Protein AF-A0A8J3SIG1-F1 (afdb_monomer)

pLDDT: mean 72.4, std 16.54, range [32.94, 90.88]

Mean predicted aligned error: 10.94 Å

Foldseek 3Di:
DVLLLCCQQVVDQPPDPPPPGDCCPVVVLVVLLVCLVVCVLVVLLLVLQLVLQVVQVHHSDALDKDKDKDFAAADPQADLVQWDADPVVRHIGHIDIDIFGLDDRPPPDPDDDPDRQPPDDDPVDPDDDDRPRPVRVVVLVQQSVSRVCSNYPHDNDPSSNVSSSSVSSSVVSVCSNVVHDSDDPPDD

Solvent-accessible surface area (backbone atoms only — not comparable to full-atom values): 11430 Å² total; per-residue (Å²): 109,69,72,58,56,45,38,39,43,65,57,47,88,76,82,55,74,88,89,74,48,78,65,58,60,54,51,46,58,52,51,36,38,50,36,40,72,72,37,48,50,60,51,50,46,50,51,50,50,25,52,46,26,48,76,68,75,41,66,58,71,77,80,44,66,46,76,52,74,49,76,34,42,51,41,93,78,34,49,72,91,67,42,47,75,41,79,91,77,72,39,60,18,38,77,46,77,48,82,34,68,62,75,64,80,72,70,94,60,92,86,82,88,83,72,77,60,69,90,64,82,59,89,87,60,82,77,90,76,82,64,88,69,60,62,47,50,60,49,52,54,54,54,46,51,64,26,44,39,66,56,37,42,70,50,57,45,69,55,46,46,50,37,51,52,43,53,53,51,43,54,54,48,50,28,62,67,71,69,46,81,75,86,51,99,80,61,132

Structure (mmCIF, N/CA/C/O backbone):
data_AF-A0A8J3SIG1-F1
#
_entry.id   AF-A0A8J3SIG1-F1
#
loop_
_atom_site.group_PDB
_atom_site.id
_atom_site.type_symbol
_atom_site.label_atom_id
_atom_site.label_alt_id
_atom_site.label_comp_id
_atom_site.label_asym_id
_atom_site.label_entity_id
_atom_site.label_seq_id
_atom_site.pdbx_PDB_ins_code
_atom_site.Cartn_x
_atom_site.Cartn_y
_atom_site.Cartn_z
_atom_site.occupancy
_atom_site.B_iso_or_equiv
_atom_site.auth_seq_id
_atom_site.auth_comp_id
_atom_site.auth_asym_id
_atom_site.auth_atom_id
_atom_site.pdbx_PDB_model_num
ATOM 1 N N . MET A 1 1 ? 13.858 12.927 2.444 1.00 48.38 1 MET A N 1
ATOM 2 C CA . MET A 1 1 ? 12.394 12.746 2.321 1.00 48.38 1 MET A CA 1
ATOM 3 C C . MET A 1 1 ? 11.798 13.559 1.165 1.00 48.38 1 MET A C 1
ATOM 5 O O . MET A 1 1 ? 11.252 12.962 0.248 1.00 48.38 1 MET A O 1
ATOM 9 N N . ASN A 1 2 ? 11.960 14.891 1.142 1.00 55.28 2 ASN A N 1
ATOM 10 C CA . ASN A 1 2 ? 11.227 15.778 0.216 1.00 55.28 2 ASN A CA 1
ATOM 11 C C . ASN A 1 2 ? 11.431 15.483 -1.278 1.00 55.28 2 ASN A C 1
ATOM 13 O O . ASN A 1 2 ? 10.454 15.428 -2.012 1.00 55.28 2 ASN A O 1
ATOM 17 N N . ALA A 1 3 ? 12.658 15.209 -1.733 1.00 53.44 3 ALA A N 1
ATOM 18 C CA . ALA A 1 3 ? 12.909 14.879 -3.143 1.00 53.44 3 ALA A CA 1
ATOM 19 C C . ALA A 1 3 ? 12.246 13.557 -3.586 1.00 53.44 3 ALA A C 1
ATOM 21 O O . ALA A 1 3 ? 11.861 13.409 -4.739 1.00 53.44 3 ALA A O 1
ATOM 22 N N . ILE A 1 4 ? 12.082 12.602 -2.669 1.00 62.00 4 ILE A N 1
ATOM 23 C CA . ILE A 1 4 ? 11.531 11.271 -2.954 1.00 62.00 4 ILE A CA 1
ATOM 24 C C . ILE A 1 4 ? 10.007 11.355 -3.061 1.00 62.00 4 ILE A C 1
ATOM 26 O O . ILE A 1 4 ? 9.436 10.914 -4.055 1.00 62.00 4 ILE A O 1
ATOM 30 N N . LEU A 1 5 ? 9.369 12.004 -2.081 1.00 62.06 5 LEU A N 1
ATOM 31 C CA . LEU A 1 5 ? 7.931 12.291 -2.101 1.00 62.06 5 LEU A CA 1
ATOM 32 C C . LEU A 1 5 ? 7.553 13.187 -3.284 1.00 62.06 5 LEU A C 1
ATOM 34 O O . LEU A 1 5 ? 6.500 13.009 -3.890 1.00 62.06 5 LEU A O 1
ATOM 38 N N . TYR A 1 6 ? 8.439 14.113 -3.656 1.00 65.06 6 TYR A N 1
ATOM 39 C CA . TYR A 1 6 ? 8.270 14.940 -4.841 1.00 65.06 6 TYR A CA 1
ATOM 40 C C . TYR A 1 6 ? 8.209 14.099 -6.118 1.00 65.06 6 TYR A C 1
ATOM 42 O O . TYR A 1 6 ? 7.286 14.267 -6.913 1.00 65.06 6 TYR A O 1
ATOM 50 N N . VAL A 1 7 ? 9.154 13.175 -6.318 1.00 63.72 7 VAL A N 1
ATOM 51 C CA . VAL A 1 7 ? 9.166 12.306 -7.507 1.00 63.72 7 VAL A CA 1
ATOM 52 C C . VAL A 1 7 ? 7.956 11.366 -7.515 1.00 63.72 7 VAL A C 1
ATOM 54 O O . VAL A 1 7 ? 7.352 11.163 -8.568 1.00 63.72 7 VAL A O 1
ATOM 57 N N . ASP A 1 8 ? 7.574 10.826 -6.359 1.00 67.62 8 ASP A N 1
ATOM 58 C CA . ASP A 1 8 ? 6.420 9.934 -6.226 1.00 67.62 8 ASP A CA 1
ATOM 59 C C . ASP A 1 8 ? 5.084 10.637 -6.551 1.00 67.62 8 ASP A C 1
ATOM 61 O O . ASP A 1 8 ? 4.245 10.110 -7.289 1.00 67.62 8 ASP A O 1
ATOM 65 N N . ARG A 1 9 ? 4.921 11.889 -6.101 1.00 69.31 9 ARG A N 1
ATOM 66 C CA . ARG A 1 9 ? 3.720 12.694 -6.374 1.00 69.31 9 ARG A CA 1
ATOM 67 C C . ARG A 1 9 ? 3.682 13.310 -7.762 1.00 69.31 9 ARG A C 1
ATOM 69 O O . ARG A 1 9 ? 2.634 13.306 -8.399 1.00 69.31 9 ARG A O 1
ATOM 76 N N . THR A 1 10 ? 4.790 13.869 -8.242 1.00 60.66 10 THR A N 1
ATOM 77 C CA . THR A 1 10 ? 4.794 14.629 -9.503 1.00 60.66 10 THR A CA 1
ATOM 78 C C . THR A 1 10 ? 5.034 13.751 -10.721 1.00 60.66 10 THR A C 1
ATOM 80 O O . THR A 1 10 ? 4.675 14.163 -11.822 1.00 60.66 10 THR A O 1
ATOM 83 N N . SER A 1 11 ? 5.585 12.538 -10.568 1.00 54.81 11 SER A N 1
ATOM 84 C CA . SER A 1 11 ? 5.995 11.623 -11.654 1.00 54.81 11 SER A CA 1
ATOM 85 C C . SER A 1 11 ? 7.013 12.202 -12.659 1.00 54.81 11 SER A C 1
ATOM 87 O O . SER A 1 11 ? 7.348 11.537 -13.635 1.00 54.81 11 SER A O 1
ATOM 89 N N . HIS A 1 12 ? 7.546 13.411 -12.425 1.00 53.28 12 HIS A N 1
ATOM 90 C CA . HIS A 1 12 ? 8.435 14.124 -13.348 1.00 53.28 12 HIS A CA 1
ATOM 91 C C . HIS A 1 12 ? 9.787 14.430 -12.689 1.00 53.28 12 HIS A C 1
ATOM 93 O O . HIS A 1 12 ? 9.881 15.346 -11.873 1.00 53.28 12 HIS A O 1
ATOM 99 N N . PRO A 1 13 ? 10.878 13.762 -13.104 1.00 45.34 13 PRO A N 1
ATOM 100 C CA . PRO A 1 13 ? 12.226 14.104 -12.651 1.00 45.34 13 PRO A CA 1
ATOM 101 C C . PRO A 1 13 ? 12.690 15.501 -13.096 1.00 45.34 13 PRO A C 1
ATOM 103 O O . PRO A 1 13 ? 13.720 15.959 -12.628 1.00 45.34 13 PRO A O 1
ATOM 106 N N . ARG A 1 14 ? 11.984 16.157 -14.032 1.00 39.81 14 ARG A N 1
ATOM 107 C CA . ARG A 1 14 ? 12.407 17.405 -14.700 1.00 39.81 14 ARG A CA 1
ATOM 108 C C . ARG A 1 14 ? 11.868 18.702 -14.088 1.00 39.81 14 ARG A C 1
ATOM 110 O O . ARG A 1 14 ? 12.198 19.766 -14.589 1.00 39.81 14 ARG A O 1
ATOM 117 N N . ALA A 1 15 ? 11.046 18.634 -13.045 1.00 40.72 15 ALA A N 1
A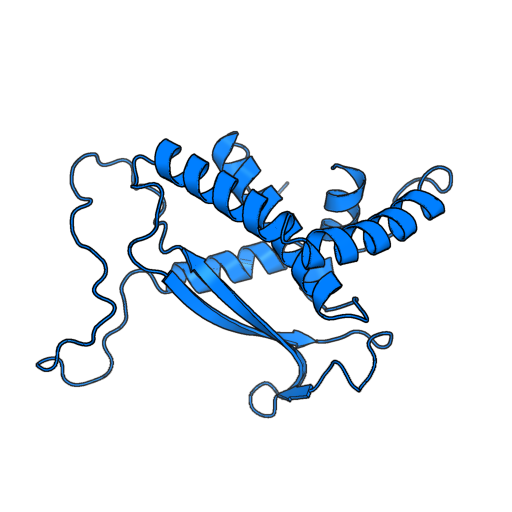TOM 118 C CA . ALA A 1 15 ? 10.414 19.820 -12.462 1.00 40.72 15 ALA A CA 1
ATOM 119 C C . ALA A 1 15 ? 11.168 20.397 -11.238 1.00 40.72 15 ALA A C 1
ATOM 121 O O . ALA A 1 15 ? 10.702 21.349 -10.615 1.00 40.72 15 ALA A O 1
ATOM 122 N N . LEU A 1 16 ? 12.367 19.881 -10.930 1.00 42.44 16 LEU A N 1
ATOM 123 C CA . LEU A 1 16 ? 13.332 20.588 -10.081 1.00 42.44 16 LEU A CA 1
ATOM 124 C C . LEU A 1 16 ? 14.395 21.247 -10.983 1.00 42.44 16 LEU A C 1
ATOM 126 O O . LEU A 1 16 ? 14.716 20.701 -12.044 1.00 42.44 16 LEU A O 1
ATOM 130 N N . PRO A 1 17 ? 14.966 22.396 -10.585 1.00 41.97 17 PRO A N 1
ATOM 131 C CA . PRO A 1 17 ? 16.059 23.021 -11.319 1.00 41.97 17 PRO A CA 1
ATOM 132 C C . PRO A 1 17 ? 17.220 22.032 -11.505 1.00 41.97 17 PRO A C 1
ATOM 134 O O . PRO A 1 17 ? 17.582 21.286 -10.590 1.00 41.97 17 PRO A O 1
ATOM 137 N N . ALA A 1 18 ? 17.793 22.030 -12.711 1.00 46.53 18 ALA A N 1
ATOM 138 C CA . ALA A 1 18 ? 18.722 21.023 -13.234 1.00 46.53 18 ALA A CA 1
ATOM 139 C C . ALA A 1 18 ? 19.981 20.761 -12.376 1.00 46.53 18 ALA A C 1
ATOM 141 O O . ALA A 1 18 ? 20.660 19.756 -12.570 1.00 46.53 18 ALA A O 1
ATOM 142 N N . ALA A 1 19 ? 20.271 21.606 -11.387 1.00 46.62 19 ALA A N 1
ATOM 143 C CA . ALA A 1 19 ? 21.481 21.545 -10.577 1.00 46.62 19 ALA A CA 1
ATOM 144 C C . ALA A 1 19 ? 21.473 20.511 -9.425 1.00 46.62 19 ALA A C 1
ATOM 146 O O . ALA A 1 19 ? 22.495 20.370 -8.759 1.00 46.62 19 ALA A O 1
ATOM 147 N N . ARG A 1 20 ? 20.371 19.786 -9.135 1.00 49.69 20 ARG A N 1
ATOM 148 C CA . ARG A 1 20 ? 20.278 18.987 -7.880 1.00 49.69 20 ARG A CA 1
ATOM 149 C C . ARG A 1 20 ? 19.771 17.537 -7.974 1.00 49.69 20 ARG A C 1
ATOM 151 O O . ARG A 1 20 ? 19.574 16.909 -6.937 1.00 49.69 20 ARG A O 1
ATOM 158 N N . ILE A 1 21 ? 19.550 16.980 -9.169 1.00 51.03 21 ILE A N 1
ATOM 159 C CA . ILE A 1 21 ? 18.742 15.744 -9.334 1.00 51.03 21 ILE A CA 1
ATOM 160 C C . ILE A 1 21 ? 19.495 14.458 -9.732 1.00 51.03 21 ILE A C 1
ATOM 162 O O . ILE A 1 21 ? 19.123 13.403 -9.210 1.00 51.03 21 ILE A O 1
ATOM 166 N N . PRO A 1 22 ? 20.510 14.425 -10.620 1.00 45.28 22 PRO A N 1
ATOM 167 C CA . PRO A 1 22 ? 20.825 13.154 -11.287 1.00 45.28 22 PRO A CA 1
ATOM 168 C C . PRO A 1 22 ? 21.445 12.091 -10.369 1.00 45.28 22 PRO A C 1
ATOM 170 O O . PRO A 1 22 ? 21.177 10.901 -10.544 1.00 45.28 22 PRO A O 1
ATOM 173 N N . ALA A 1 23 ? 22.224 12.509 -9.368 1.00 39.88 23 ALA A N 1
ATOM 174 C CA . ALA A 1 23 ? 22.877 11.591 -8.438 1.00 39.88 23 ALA A CA 1
ATOM 175 C C . ALA A 1 23 ? 21.908 11.063 -7.367 1.00 39.88 23 ALA A C 1
ATOM 177 O O . ALA A 1 23 ? 21.863 9.861 -7.127 1.00 39.88 23 ALA A O 1
ATOM 178 N N . LEU A 1 24 ? 21.064 11.922 -6.779 1.00 42.62 24 LEU A N 1
ATOM 179 C CA . LEU A 1 24 ? 20.176 11.518 -5.684 1.00 42.62 24 LEU A CA 1
ATOM 180 C C . LEU A 1 24 ? 19.025 10.615 -6.147 1.00 42.62 24 LEU A C 1
ATOM 182 O O . LEU A 1 24 ? 18.644 9.713 -5.411 1.00 42.62 24 LEU A O 1
ATOM 186 N N . ALA A 1 25 ? 18.474 10.808 -7.349 1.00 44.00 25 ALA A N 1
ATOM 187 C CA . ALA A 1 25 ? 17.380 9.970 -7.859 1.00 44.00 25 ALA A CA 1
ATOM 188 C C . ALA A 1 25 ? 17.852 8.551 -8.250 1.00 44.00 25 ALA A C 1
ATOM 190 O O . ALA A 1 25 ? 17.157 7.564 -7.998 1.00 44.00 25 ALA A O 1
ATOM 191 N N . LYS A 1 26 ? 19.060 8.423 -8.822 1.00 43.03 26 LYS A N 1
ATOM 192 C CA . LYS A 1 26 ? 19.669 7.116 -9.133 1.00 43.03 26 LYS A CA 1
ATOM 193 C C . LYS A 1 26 ? 20.224 6.421 -7.886 1.00 43.03 26 LYS A C 1
ATOM 195 O O . LYS A 1 26 ? 19.989 5.231 -7.710 1.00 43.03 26 LYS A O 1
ATOM 200 N N . ALA A 1 27 ? 20.887 7.160 -6.994 1.00 44.25 27 ALA A N 1
ATOM 201 C CA . ALA A 1 27 ? 21.353 6.617 -5.720 1.00 44.25 27 ALA A CA 1
ATOM 202 C C . ALA A 1 27 ? 20.176 6.186 -4.832 1.00 44.25 27 ALA A C 1
ATOM 204 O O . ALA A 1 27 ? 20.201 5.088 -4.292 1.00 44.25 27 ALA A O 1
ATOM 205 N N . SER A 1 28 ? 19.096 6.975 -4.759 1.00 55.66 28 SER A N 1
ATOM 206 C CA . SER A 1 28 ? 17.903 6.591 -3.988 1.00 55.66 28 SER A CA 1
ATOM 207 C C . SER A 1 28 ? 17.199 5.359 -4.550 1.00 55.66 28 SER A C 1
ATOM 209 O O . SER A 1 28 ? 16.834 4.490 -3.774 1.00 55.66 28 SER A O 1
ATOM 211 N N . THR A 1 29 ? 17.061 5.209 -5.871 1.00 56.19 29 THR A N 1
ATOM 212 C CA . THR A 1 29 ? 16.443 3.998 -6.455 1.00 56.19 29 THR A CA 1
ATOM 213 C C . THR A 1 29 ? 17.273 2.729 -6.248 1.00 56.19 29 THR A C 1
ATOM 215 O O . THR A 1 29 ? 16.702 1.641 -6.154 1.00 56.19 29 THR A O 1
ATOM 218 N N . HIS A 1 30 ? 18.600 2.850 -6.142 1.00 60.34 30 HIS A N 1
ATOM 219 C CA . HIS A 1 30 ? 19.471 1.748 -5.736 1.00 60.34 30 HIS A CA 1
ATOM 220 C C . HIS A 1 30 ? 19.318 1.433 -4.240 1.00 60.34 30 HIS A C 1
ATOM 222 O O . HIS A 1 30 ? 19.020 0.294 -3.884 1.00 60.34 30 HIS A O 1
ATOM 228 N N . SER A 1 31 ? 19.410 2.447 -3.373 1.00 65.62 31 SER A N 1
ATOM 229 C CA . SER A 1 31 ? 19.211 2.290 -1.927 1.00 65.62 31 SER A CA 1
ATOM 230 C C . SER A 1 31 ? 17.824 1.755 -1.576 1.00 65.62 31 SER A C 1
ATOM 232 O O . SER A 1 31 ? 17.705 0.971 -0.649 1.00 65.62 31 SER A O 1
ATOM 234 N N . PHE A 1 32 ? 16.777 2.103 -2.329 1.00 71.44 32 PHE A N 1
ATOM 235 C CA . PHE A 1 32 ? 15.427 1.588 -2.094 1.00 71.44 32 PHE A CA 1
ATOM 236 C C . PHE A 1 32 ? 15.290 0.109 -2.395 1.00 71.44 32 PHE A C 1
ATOM 238 O O . PHE A 1 32 ? 14.577 -0.574 -1.674 1.00 71.44 32 PHE A O 1
ATOM 245 N N . ALA A 1 33 ? 15.966 -0.389 -3.431 1.00 71.12 33 ALA A N 1
ATOM 246 C CA . ALA A 1 33 ? 15.963 -1.819 -3.706 1.00 71.12 33 ALA A CA 1
ATOM 247 C C . ALA A 1 33 ? 16.634 -2.590 -2.560 1.00 71.12 33 ALA A C 1
ATOM 249 O O . ALA A 1 33 ? 16.120 -3.623 -2.146 1.00 71.12 33 ALA A O 1
ATOM 250 N N . HIS A 1 34 ? 17.729 -2.055 -2.010 1.00 78.69 34 HIS A N 1
ATOM 251 C CA . HIS A 1 34 ? 18.398 -2.648 -0.850 1.00 78.69 34 HIS A CA 1
ATOM 252 C C . HIS A 1 34 ? 17.534 -2.551 0.407 1.00 78.69 34 HIS A C 1
ATOM 254 O O . HIS A 1 34 ? 17.267 -3.562 1.031 1.00 78.69 34 HIS A O 1
ATOM 260 N N . TRP A 1 35 ? 16.978 -1.381 0.723 1.00 80.69 35 TRP A N 1
ATOM 261 C CA . TRP A 1 35 ? 16.100 -1.213 1.886 1.00 80.69 35 TRP A CA 1
ATOM 262 C C . TRP A 1 35 ? 14.814 -2.033 1.799 1.00 80.69 35 TRP A C 1
ATOM 264 O O . TRP A 1 35 ? 14.273 -2.428 2.831 1.00 80.69 35 TRP A O 1
ATOM 274 N N . GLN A 1 36 ? 14.319 -2.288 0.586 1.00 83.06 36 GLN A N 1
ATOM 275 C CA . GLN A 1 36 ? 13.214 -3.212 0.375 1.00 83.06 36 GLN A CA 1
ATOM 276 C C . GLN A 1 36 ? 13.649 -4.650 0.652 1.00 83.06 36 GLN A C 1
ATOM 278 O O . GLN A 1 36 ? 12.950 -5.360 1.368 1.00 83.06 36 GLN A O 1
ATOM 283 N N . HIS A 1 37 ? 14.811 -5.057 0.136 1.00 82.12 37 HIS A N 1
ATOM 284 C CA . HIS A 1 37 ? 15.375 -6.381 0.387 1.00 82.12 37 HIS A CA 1
ATOM 285 C C . HIS A 1 37 ? 15.650 -6.621 1.881 1.00 82.12 37 HIS A C 1
ATOM 287 O O . HIS A 1 37 ? 15.287 -7.665 2.413 1.00 82.12 37 HIS A O 1
ATOM 293 N N . ASP A 1 38 ? 16.174 -5.611 2.575 1.00 86.12 38 ASP A N 1
ATOM 294 C CA . ASP A 1 38 ? 16.446 -5.620 4.016 1.00 86.12 38 ASP A CA 1
ATOM 295 C C . ASP A 1 38 ? 15.158 -5.509 4.864 1.00 86.12 38 ASP A C 1
ATOM 297 O O . ASP A 1 38 ? 15.193 -5.548 6.095 1.00 86.12 38 ASP A O 1
ATOM 301 N N . GLY A 1 39 ? 13.994 -5.324 4.228 1.00 85.31 39 GLY A N 1
ATOM 302 C CA . GLY A 1 39 ? 12.697 -5.210 4.896 1.00 85.31 39 GLY A CA 1
ATOM 303 C C . GLY A 1 39 ? 12.512 -3.929 5.716 1.00 85.31 39 GLY A C 1
ATOM 304 O O . GLY A 1 39 ? 11.570 -3.839 6.508 1.00 85.31 39 GLY A O 1
ATOM 305 N N . ILE A 1 40 ? 13.368 -2.919 5.537 1.00 87.81 40 ILE A N 1
ATOM 306 C CA . ILE A 1 40 ? 13.335 -1.653 6.288 1.00 87.81 40 ILE A CA 1
ATOM 307 C C . ILE A 1 40 ? 11.998 -0.940 6.078 1.00 87.81 40 ILE A C 1
ATOM 309 O O . ILE A 1 40 ? 11.383 -0.466 7.034 1.00 87.81 40 ILE A O 1
ATOM 313 N N . PHE A 1 41 ? 11.503 -0.900 4.840 1.00 85.12 41 PHE A N 1
ATOM 314 C CA . PHE A 1 41 ? 10.213 -0.285 4.530 1.00 85.12 41 PHE A CA 1
ATOM 315 C C . PHE A 1 41 ? 9.039 -1.003 5.200 1.00 85.12 41 PHE A C 1
ATOM 317 O O . PHE A 1 41 ? 8.136 -0.347 5.728 1.00 85.12 41 PHE A O 1
ATOM 324 N N . THR A 1 42 ? 9.075 -2.334 5.250 1.00 85.50 42 THR A N 1
ATOM 325 C CA . THR A 1 42 ? 8.084 -3.155 5.957 1.00 85.50 42 THR A CA 1
ATOM 326 C C . THR A 1 42 ? 8.099 -2.865 7.454 1.00 85.50 42 THR A C 1
ATOM 328 O O . THR A 1 42 ? 7.043 -2.631 8.051 1.00 85.50 42 THR A O 1
ATOM 331 N N . GLN A 1 43 ? 9.287 -2.802 8.061 1.00 89.62 43 GLN A N 1
ATOM 332 C CA . GLN A 1 43 ? 9.446 -2.473 9.478 1.00 89.62 43 GLN A 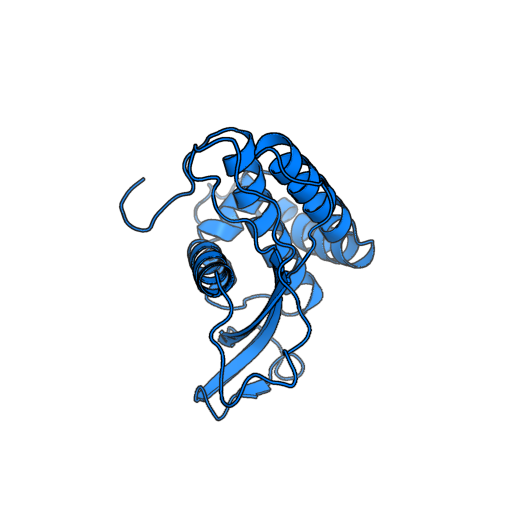CA 1
ATOM 333 C C . GLN A 1 43 ? 8.933 -1.063 9.789 1.00 89.62 43 GLN A C 1
ATOM 335 O O . GLN A 1 43 ? 8.096 -0.896 10.678 1.00 89.62 43 GLN A O 1
ATOM 340 N N . LEU A 1 44 ? 9.357 -0.061 9.015 1.00 88.56 44 LEU A N 1
ATOM 341 C CA . LEU A 1 44 ? 8.957 1.335 9.191 1.00 88.56 44 LEU A CA 1
ATOM 342 C C . LEU A 1 44 ? 7.444 1.518 9.032 1.00 88.56 44 LEU A C 1
ATOM 344 O O . LEU A 1 44 ? 6.800 2.129 9.884 1.00 88.56 44 LEU A O 1
ATOM 348 N N . THR A 1 45 ? 6.858 0.937 7.982 1.00 86.69 45 THR A N 1
ATOM 349 C CA . THR A 1 45 ? 5.406 0.985 7.753 1.00 86.69 45 THR A CA 1
ATOM 350 C C . THR A 1 45 ? 4.654 0.324 8.911 1.00 86.69 45 THR A C 1
ATOM 352 O O . THR A 1 45 ? 3.639 0.848 9.367 1.00 86.69 45 THR A O 1
ATOM 355 N N . SER A 1 46 ? 5.159 -0.798 9.438 1.00 87.44 46 SER A N 1
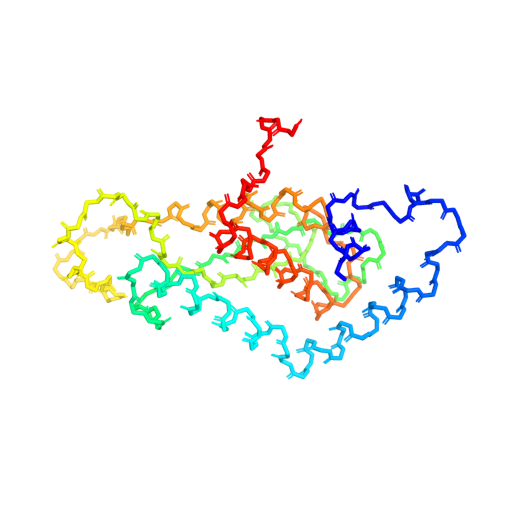ATOM 356 C CA . SER A 1 46 ? 4.561 -1.482 10.588 1.00 87.44 46 SER A CA 1
ATOM 357 C C . SER A 1 46 ? 4.622 -0.647 11.871 1.00 87.44 46 SER A C 1
ATOM 359 O O . SER A 1 46 ? 3.625 -0.560 12.590 1.00 87.44 46 SER A O 1
ATOM 361 N N . LEU A 1 47 ? 5.759 -0.002 12.152 1.00 90.88 47 LEU A N 1
ATOM 362 C CA . LEU A 1 47 ? 5.923 0.876 13.313 1.00 90.88 47 LEU A CA 1
ATOM 363 C C . LEU A 1 47 ? 4.999 2.093 13.227 1.00 90.88 47 LEU A C 1
ATOM 365 O O . LEU A 1 47 ? 4.242 2.343 14.161 1.00 90.88 47 LEU A O 1
ATOM 369 N N . LEU A 1 48 ? 4.972 2.781 12.084 1.00 88.38 48 LEU A N 1
ATOM 370 C CA . LEU A 1 48 ? 4.088 3.928 11.864 1.00 88.38 48 LEU A CA 1
ATOM 371 C C . LEU A 1 48 ? 2.612 3.540 11.969 1.00 88.38 48 LEU A C 1
ATOM 373 O O . LEU A 1 48 ? 1.829 4.247 12.601 1.00 88.38 48 LEU A O 1
ATOM 377 N N . ARG A 1 49 ? 2.224 2.391 11.400 1.00 87.62 49 ARG A N 1
ATOM 378 C CA . ARG A 1 49 ? 0.866 1.848 11.536 1.00 87.62 49 ARG A CA 1
ATOM 379 C C . ARG A 1 49 ? 0.517 1.602 13.005 1.00 87.62 49 ARG A C 1
ATOM 381 O O . ARG A 1 49 ? -0.574 1.976 13.428 1.00 87.62 49 ARG A O 1
ATOM 388 N N . ARG A 1 50 ? 1.417 0.991 13.786 1.00 88.75 50 ARG A N 1
ATOM 389 C CA . ARG A 1 50 ? 1.219 0.779 15.231 1.00 88.75 50 ARG A CA 1
ATOM 390 C C . ARG A 1 50 ? 1.049 2.103 15.974 1.00 88.75 50 ARG A C 1
ATOM 392 O O . ARG A 1 50 ? 0.106 2.229 16.749 1.00 88.75 50 ARG A O 1
ATOM 399 N N . SER A 1 51 ? 1.888 3.098 15.691 1.00 88.94 51 SER A N 1
ATOM 400 C CA . SER A 1 51 ? 1.775 4.436 16.283 1.00 88.94 51 SER A CA 1
ATOM 401 C C . SER A 1 51 ? 0.444 5.106 15.943 1.00 88.94 51 SER A C 1
ATOM 403 O O . SER A 1 51 ? -0.222 5.615 16.840 1.00 88.94 51 SER A O 1
ATOM 405 N N . ALA A 1 52 ? 0.008 5.052 14.680 1.00 85.25 52 ALA A N 1
ATOM 406 C CA . ALA A 1 52 ? -1.275 5.619 14.261 1.00 85.25 52 ALA A CA 1
ATOM 407 C C . ALA A 1 52 ? -2.458 4.930 14.952 1.00 85.25 52 ALA A C 1
ATOM 409 O O . ALA A 1 52 ? -3.403 5.588 15.372 1.00 85.25 52 ALA A O 1
ATOM 410 N N . ARG A 1 53 ? -2.379 3.611 15.153 1.00 84.56 53 ARG A N 1
ATOM 411 C CA . ARG A 1 53 ? -3.395 2.852 15.894 1.00 84.56 53 ARG A CA 1
ATOM 412 C C . ARG A 1 53 ? -3.494 3.273 17.347 1.00 84.56 53 ARG A C 1
ATOM 414 O O . ARG A 1 53 ? -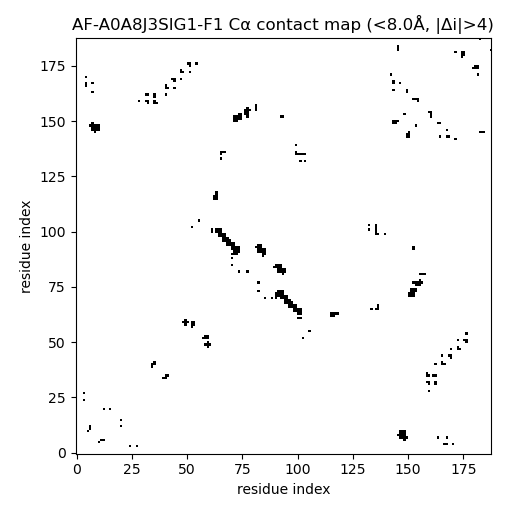4.601 3.487 17.826 1.00 84.56 53 ARG A O 1
ATOM 421 N N . ILE A 1 54 ? -2.359 3.413 18.024 1.00 86.25 54 ILE A N 1
ATOM 422 C CA . ILE A 1 54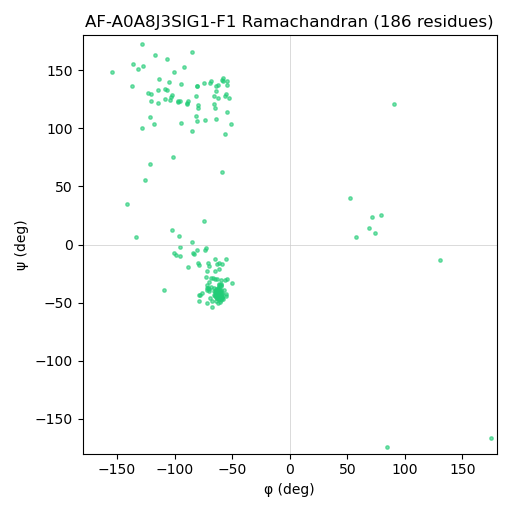 ? -2.323 3.860 19.419 1.00 86.25 54 ILE A CA 1
ATOM 423 C C . ILE A 1 54 ? -2.887 5.283 19.529 1.00 86.25 54 ILE A C 1
ATOM 425 O O . ILE A 1 54 ? -3.719 5.533 20.396 1.00 86.25 54 ILE A O 1
ATOM 429 N N . ALA A 1 55 ? -2.510 6.183 18.613 1.00 83.31 55 ALA A N 1
ATOM 430 C CA . ALA A 1 55 ? -3.022 7.554 18.571 1.00 83.31 55 ALA A CA 1
ATOM 431 C C . ALA A 1 55 ? -4.547 7.620 18.354 1.00 83.31 55 ALA A C 1
ATOM 433 O O . ALA A 1 55 ? -5.216 8.482 18.917 1.00 83.31 55 ALA A O 1
ATOM 434 N N . GLU A 1 56 ? -5.114 6.685 17.587 1.00 78.56 56 GLU A N 1
ATOM 435 C CA . GLU A 1 56 ? -6.562 6.558 17.366 1.00 78.56 56 GLU A CA 1
ATOM 436 C C . GLU A 1 56 ? -7.292 5.751 18.468 1.00 78.56 56 GLU A C 1
ATOM 438 O O . GLU A 1 56 ? -8.507 5.556 18.391 1.00 78.56 56 GLU A O 1
ATOM 443 N N . GLY A 1 57 ? -6.590 5.286 19.511 1.00 80.69 57 GLY A N 1
ATOM 444 C CA . GLY A 1 57 ? -7.175 4.529 20.628 1.00 80.69 57 GLY A CA 1
ATOM 445 C C . GLY A 1 57 ? -7.438 3.046 20.327 1.00 80.69 57 GLY A C 1
ATOM 446 O O . GLY A 1 57 ? -8.315 2.422 20.928 1.00 80.69 57 GLY A O 1
ATOM 447 N N . HIS A 1 58 ? -6.704 2.464 19.379 1.00 78.50 58 HIS A N 1
ATOM 448 C CA . HIS A 1 58 ? -6.791 1.060 18.981 1.00 78.50 58 HIS A CA 1
ATOM 449 C C . HIS A 1 58 ? -5.596 0.229 19.473 1.00 78.50 58 HIS A C 1
ATOM 451 O O . HIS A 1 58 ? -4.518 0.749 19.751 1.00 78.50 58 HIS A O 1
ATOM 457 N N . THR A 1 59 ? -5.768 -1.099 19.531 1.00 80.62 59 THR A N 1
ATOM 458 C CA . THR A 1 59 ? -4.660 -2.042 19.776 1.00 80.62 59 THR A CA 1
ATOM 459 C C . THR A 1 59 ? -3.578 -1.874 18.709 1.00 80.62 59 THR A C 1
ATOM 461 O O . THR A 1 59 ? -3.945 -1.677 17.552 1.00 80.62 59 THR A O 1
ATOM 464 N N . PRO A 1 60 ? -2.276 -1.993 19.021 1.00 82.19 60 PRO A N 1
ATOM 465 C CA . PRO A 1 60 ? -1.204 -1.794 18.038 1.00 82.19 60 PRO A CA 1
ATOM 466 C C . PRO A 1 60 ? -1.275 -2.800 16.880 1.00 82.19 60 PRO A C 1
ATOM 468 O O . PRO A 1 60 ? -1.081 -2.438 15.716 1.00 82.19 60 PRO A O 1
ATOM 471 N N . ASP A 1 61 ? -1.627 -4.051 17.161 1.00 79.75 61 ASP A N 1
ATOM 472 C CA . ASP A 1 61 ? -1.777 -5.074 16.131 1.00 79.75 61 ASP A CA 1
ATOM 473 C C . ASP A 1 61 ? -3.238 -5.193 15.668 1.00 79.75 61 ASP A C 1
ATOM 475 O O . ASP A 1 61 ? -4.169 -5.084 16.482 1.00 79.75 61 ASP A O 1
ATOM 479 N N . PRO A 1 62 ? -3.469 -5.334 14.349 1.00 75.38 62 PRO A N 1
ATOM 480 C CA . PRO A 1 62 ? -4.803 -5.343 13.787 1.00 75.38 62 PRO A CA 1
ATOM 481 C C . PRO A 1 62 ? -5.428 -6.726 13.957 1.00 75.38 62 PRO A C 1
ATOM 483 O O . PRO A 1 62 ? -4.799 -7.746 13.693 1.00 75.38 62 PRO A O 1
ATOM 486 N N . SER A 1 63 ? -6.697 -6.765 14.357 1.00 70.50 63 SER A N 1
ATOM 487 C CA . SER A 1 63 ? -7.434 -8.026 14.497 1.00 70.50 63 SER A CA 1
ATOM 488 C C . SER A 1 63 ? -7.944 -8.583 13.165 1.00 70.50 63 SER A C 1
ATOM 490 O O . SER A 1 63 ? -8.267 -9.765 13.087 1.00 70.50 63 SER A O 1
ATOM 492 N N . ALA A 1 64 ? -8.013 -7.752 12.120 1.00 74.06 64 ALA A N 1
ATOM 493 C CA . ALA A 1 64 ? -8.384 -8.151 10.767 1.00 74.06 64 ALA A CA 1
ATOM 494 C C . ALA A 1 64 ? -7.787 -7.207 9.716 1.00 74.06 64 ALA A C 1
ATOM 496 O O . ALA A 1 64 ? -7.665 -5.998 9.944 1.00 74.06 64 ALA A O 1
ATOM 497 N N . CYS A 1 65 ? -7.494 -7.759 8.540 1.00 77.19 65 CYS A N 1
ATOM 498 C CA . CYS A 1 65 ? -7.045 -7.025 7.362 1.00 77.19 65 CYS A CA 1
ATOM 499 C C . CYS A 1 65 ? -7.915 -7.363 6.143 1.00 77.19 65 CYS A C 1
ATOM 501 O O . CYS A 1 65 ? -8.512 -8.437 6.064 1.00 77.19 65 CYS A O 1
ATOM 503 N N . VAL A 1 66 ? -7.996 -6.427 5.200 1.00 80.25 66 VAL A N 1
ATOM 504 C CA . VAL A 1 66 ? -8.586 -6.632 3.875 1.00 80.25 66 VAL A CA 1
ATOM 505 C C . VAL A 1 66 ? -7.445 -6.799 2.887 1.00 80.25 66 VAL A C 1
ATOM 507 O O . VAL A 1 66 ? -6.536 -5.974 2.853 1.00 80.25 66 VAL A O 1
ATOM 510 N N . ILE A 1 67 ? -7.492 -7.856 2.085 1.00 82.88 67 ILE A N 1
ATOM 511 C CA . ILE A 1 67 ? -6.541 -8.070 0.997 1.00 82.88 67 ILE A CA 1
ATOM 512 C C . ILE A 1 67 ? -7.254 -7.718 -0.295 1.00 82.88 67 ILE A C 1
ATOM 514 O O . ILE A 1 67 ? -8.332 -8.246 -0.563 1.00 82.88 67 ILE A O 1
ATOM 518 N N . ASP A 1 68 ? -6.648 -6.839 -1.083 1.00 84.31 68 ASP A N 1
ATOM 519 C CA . ASP A 1 68 ? -7.132 -6.539 -2.423 1.00 84.31 68 ASP A CA 1
ATOM 520 C C . ASP A 1 68 ? -5.994 -6.587 -3.440 1.00 84.31 68 ASP A C 1
ATOM 522 O O . ASP A 1 68 ? -4.827 -6.348 -3.114 1.00 84.31 68 ASP A O 1
ATOM 526 N N . ALA A 1 69 ? -6.339 -6.926 -4.679 1.00 85.31 69 ALA A N 1
ATOM 527 C CA . ALA A 1 69 ? -5.388 -7.016 -5.770 1.00 85.31 69 ALA A CA 1
ATOM 528 C C . ALA A 1 69 ? -5.759 -6.060 -6.903 1.00 85.31 69 ALA A C 1
ATOM 530 O O . ALA A 1 69 ? -6.825 -6.144 -7.519 1.00 85.31 69 ALA A O 1
ATOM 531 N N . GLN A 1 70 ? -4.819 -5.189 -7.250 1.00 86.38 70 GLN A N 1
ATOM 532 C CA . GLN A 1 70 ? -4.976 -4.232 -8.329 1.00 86.38 70 GLN A CA 1
ATOM 533 C C . GLN A 1 70 ? -3.997 -4.537 -9.458 1.00 86.38 70 GLN A C 1
ATOM 535 O O . GLN A 1 70 ? -2.807 -4.725 -9.234 1.00 86.38 70 GLN A O 1
ATOM 540 N N . THR A 1 71 ? -4.493 -4.540 -10.690 1.00 88.88 71 THR A N 1
ATOM 541 C CA . THR A 1 71 ? -3.652 -4.609 -11.889 1.00 88.88 71 THR A CA 1
ATOM 542 C C . THR A 1 71 ? -3.425 -3.185 -12.376 1.00 88.88 71 THR A C 1
ATOM 544 O O . THR A 1 71 ? -4.399 -2.468 -12.616 1.00 88.88 71 THR A O 1
ATOM 547 N N . ILE A 1 72 ? -2.165 -2.768 -12.499 1.00 88.75 72 ILE A N 1
ATOM 548 C CA . ILE A 1 72 ? -1.779 -1.434 -12.977 1.00 88.75 72 ILE A CA 1
ATOM 549 C C . ILE A 1 72 ? -1.055 -1.539 -14.314 1.00 88.75 72 ILE A C 1
ATOM 551 O O . ILE A 1 72 ? -0.272 -2.461 -14.529 1.00 88.75 72 ILE A O 1
ATOM 555 N N . LYS A 1 73 ? -1.304 -0.582 -15.214 1.00 89.50 73 LYS A N 1
ATOM 556 C CA . LYS A 1 73 ? -0.596 -0.505 -16.499 1.00 89.50 73 LYS A CA 1
ATOM 557 C C . LYS A 1 73 ? 0.894 -0.279 -16.243 1.00 89.50 73 LYS A C 1
ATOM 559 O O . LYS A 1 73 ? 1.250 0.555 -15.413 1.00 89.50 73 LYS A O 1
ATOM 564 N N . THR A 1 74 ? 1.752 -0.969 -16.981 1.00 87.00 74 THR A N 1
ATOM 565 C CA . THR A 1 74 ? 3.203 -0.728 -16.986 1.00 87.00 74 THR A CA 1
ATOM 566 C C . THR A 1 74 ? 3.570 0.275 -18.082 1.00 87.00 74 THR A C 1
ATOM 568 O O . THR A 1 74 ? 2.825 0.471 -19.054 1.00 87.00 74 THR A O 1
ATOM 571 N N . SER A 1 75 ? 4.663 1.018 -17.922 1.00 84.56 75 SER A N 1
ATOM 572 C CA . SER A 1 75 ? 5.249 1.817 -19.009 1.00 84.56 75 SER A CA 1
ATOM 573 C C . SER A 1 75 ? 6.188 0.988 -19.884 1.00 84.56 75 SER A C 1
ATOM 575 O O . SER A 1 75 ? 6.596 -0.111 -19.524 1.00 84.56 75 SER A O 1
ATOM 577 N N . ALA A 1 76 ? 6.537 1.531 -21.052 1.00 81.69 76 ALA A N 1
ATOM 578 C CA . ALA A 1 76 ? 7.309 0.832 -22.083 1.00 81.69 76 ALA A CA 1
ATOM 579 C C . ALA A 1 76 ? 8.735 0.426 -21.659 1.00 81.69 76 ALA A C 1
ATOM 581 O O . ALA A 1 76 ? 9.353 -0.411 -22.301 1.00 81.69 76 ALA A O 1
ATOM 582 N N . ASN A 1 77 ? 9.264 1.018 -20.588 1.00 80.75 77 ASN A N 1
ATOM 583 C CA . ASN A 1 77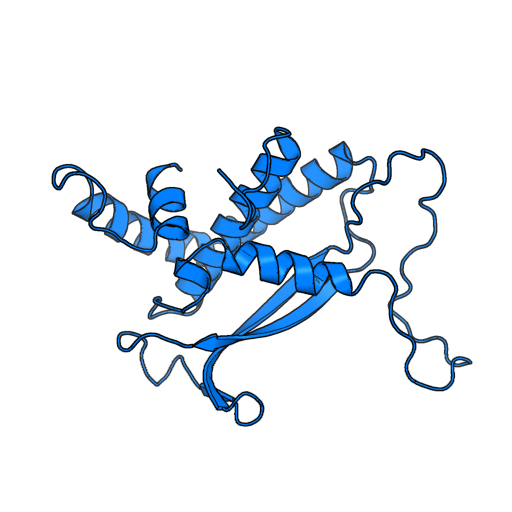 ? 10.577 0.698 -20.026 1.00 80.75 77 ASN A CA 1
ATOM 584 C C . ASN A 1 77 ? 10.562 -0.521 -19.083 1.00 80.75 77 ASN A C 1
ATOM 586 O O . ASN A 1 77 ? 11.628 -0.939 -18.630 1.00 80.75 77 ASN A O 1
ATOM 590 N N . VAL A 1 78 ? 9.388 -1.056 -18.730 1.00 82.19 78 VAL A N 1
ATOM 591 C CA . VAL A 1 78 ? 9.280 -2.236 -17.869 1.00 82.19 78 VAL A CA 1
ATOM 592 C C . VAL A 1 78 ? 9.487 -3.494 -18.723 1.00 82.19 78 VAL A C 1
ATOM 594 O O . VAL A 1 78 ? 8.810 -3.645 -19.741 1.00 82.19 78 VAL A O 1
ATOM 597 N N . PRO A 1 79 ? 10.398 -4.411 -18.340 1.00 82.56 79 PRO A N 1
ATOM 598 C CA . PRO A 1 79 ? 10.622 -5.645 -19.084 1.00 82.56 79 PRO A CA 1
ATOM 599 C C . PRO A 1 79 ? 9.357 -6.501 -19.187 1.00 82.56 79 PRO A C 1
ATOM 601 O O . PRO A 1 79 ? 8.632 -6.664 -18.203 1.00 82.56 79 PRO A O 1
ATOM 604 N N . ALA A 1 80 ? 9.148 -7.129 -20.348 1.00 80.19 80 ALA A N 1
ATOM 605 C CA . ALA A 1 80 ? 8.027 -8.042 -20.584 1.00 80.19 80 ALA A CA 1
ATOM 606 C C . ALA A 1 80 ? 7.980 -9.204 -19.572 1.00 80.19 80 ALA A C 1
ATOM 608 O O . ALA A 1 80 ? 6.904 -9.651 -19.194 1.00 80.19 80 ALA A O 1
ATOM 609 N N . THR A 1 81 ? 9.143 -9.638 -19.077 1.00 83.00 81 THR A N 1
ATOM 610 C CA . THR A 1 81 ? 9.285 -10.690 -18.057 1.00 83.00 81 THR A CA 1
ATOM 611 C C . THR A 1 81 ? 8.689 -10.312 -16.698 1.00 83.00 81 THR A C 1
ATOM 613 O O . THR A 1 81 ? 8.364 -11.191 -15.907 1.00 83.00 81 THR A O 1
ATOM 616 N N . GLY A 1 82 ? 8.539 -9.015 -16.411 1.00 76.31 82 GLY A N 1
ATOM 617 C CA . GLY A 1 82 ? 8.012 -8.494 -15.149 1.00 76.31 82 GLY A CA 1
ATOM 618 C C . GLY A 1 82 ? 6.557 -8.026 -15.218 1.00 76.31 82 GLY A C 1
ATOM 619 O O . GLY A 1 82 ? 6.119 -7.316 -14.304 1.00 76.31 82 GLY A O 1
ATOM 620 N N . GLN A 1 83 ? 5.839 -8.353 -16.296 1.00 82.44 83 GLN A N 1
ATOM 621 C CA . GLN A 1 83 ? 4.448 -7.965 -16.535 1.00 82.44 83 GLN A CA 1
ATOM 622 C C . GLN A 1 83 ? 3.626 -9.142 -17.070 1.00 82.44 83 GLN A C 1
ATOM 624 O O . GLN A 1 83 ? 4.152 -10.072 -17.670 1.00 82.44 83 GLN A O 1
ATOM 629 N N . GLY A 1 84 ? 2.315 -9.087 -16.854 1.00 86.12 84 GLY A N 1
ATOM 630 C CA . GLY A 1 84 ? 1.350 -10.045 -17.380 1.00 86.12 84 GLY A CA 1
ATOM 631 C C . GLY A 1 84 ? 0.202 -9.340 -18.092 1.00 86.12 84 GLY A C 1
ATOM 632 O O . GLY A 1 84 ? 0.074 -8.114 -18.053 1.00 86.12 84 GLY A O 1
ATOM 633 N N . TYR A 1 85 ? -0.651 -10.123 -18.743 1.00 87.88 85 TYR A N 1
ATOM 634 C CA . TYR A 1 85 ? -1.908 -9.631 -19.292 1.00 87.88 85 TYR A CA 1
ATOM 635 C C . TYR A 1 85 ? -3.063 -10.082 -18.403 1.00 87.88 85 TYR A C 1
ATOM 637 O O . TYR A 1 85 ? -3.221 -11.270 -18.133 1.00 87.88 85 TYR A O 1
ATOM 645 N N . ASP A 1 86 ? -3.863 -9.128 -17.937 1.00 84.44 86 ASP A N 1
ATOM 646 C CA . ASP A 1 86 ? -5.102 -9.391 -17.212 1.00 84.44 86 ASP A CA 1
ATOM 647 C C . ASP A 1 86 ? -6.267 -9.366 -18.214 1.00 84.44 86 ASP A C 1
ATOM 649 O O . ASP A 1 86 ? -6.660 -8.274 -18.647 1.00 84.44 86 ASP A O 1
ATOM 653 N N . PRO A 1 87 ? -6.827 -10.530 -18.603 1.00 84.44 87 PRO A N 1
ATOM 654 C CA . PRO A 1 87 ? -7.897 -10.595 -19.596 1.00 84.44 87 PRO A CA 1
ATOM 655 C C . PRO A 1 87 ? -9.208 -9.988 -19.089 1.00 84.44 87 PRO A C 1
ATOM 657 O O . PRO A 1 87 ? -9.973 -9.443 -19.881 1.00 84.44 87 PRO A O 1
ATOM 660 N N . GLY A 1 88 ? -9.452 -10.022 -17.774 1.00 85.00 88 GLY A N 1
ATOM 661 C CA . GLY A 1 88 ? -10.662 -9.466 -17.172 1.00 85.00 88 GLY A CA 1
ATOM 662 C C . GLY A 1 88 ? -10.684 -7.941 -17.233 1.00 85.00 88 GLY A C 1
ATOM 663 O O . GLY A 1 88 ? -11.723 -7.342 -17.497 1.00 85.00 88 GLY A O 1
ATOM 664 N N . LYS A 1 89 ? -9.525 -7.301 -17.042 1.00 81.00 89 LYS A N 1
ATOM 665 C CA . LYS A 1 89 ? -9.387 -5.837 -17.140 1.00 81.00 89 LYS A CA 1
ATOM 666 C C . LYS A 1 89 ? -8.917 -5.358 -18.513 1.00 81.00 89 LYS A C 1
ATOM 668 O O . LYS A 1 89 ? -8.927 -4.156 -18.766 1.00 81.00 89 LYS A O 1
ATOM 673 N N . LYS A 1 90 ? -8.492 -6.277 -19.386 1.00 88.44 90 LYS A N 1
ATOM 674 C CA . LYS A 1 90 ? -7.817 -6.003 -20.666 1.00 88.44 90 LYS A CA 1
ATOM 675 C C . LYS A 1 90 ? -6.608 -5.075 -20.492 1.00 88.44 90 LYS A C 1
ATOM 677 O O . LYS A 1 90 ? -6.378 -4.162 -21.284 1.00 88.44 90 LYS A O 1
ATOM 682 N N . ILE A 1 91 ? -5.845 -5.288 -19.419 1.00 85.50 91 ILE A N 1
ATOM 683 C CA . ILE A 1 91 ? -4.679 -4.474 -19.057 1.00 85.50 91 ILE A CA 1
ATOM 684 C C . ILE A 1 91 ? -3.421 -5.333 -19.167 1.00 85.50 91 ILE A C 1
ATOM 686 O O . ILE A 1 91 ? -3.287 -6.331 -18.464 1.00 85.50 91 ILE A O 1
ATOM 690 N N . ALA A 1 92 ? -2.476 -4.901 -20.002 1.00 85.81 92 ALA A N 1
ATOM 691 C CA . ALA A 1 92 ? -1.090 -5.346 -19.918 1.00 85.81 92 ALA A CA 1
ATOM 692 C C . ALA A 1 92 ? -0.395 -4.570 -18.794 1.00 85.81 92 ALA A C 1
ATOM 694 O O . ALA A 1 92 ? -0.366 -3.332 -18.811 1.00 85.81 92 ALA A O 1
ATOM 695 N N . GLY A 1 93 ? 0.106 -5.277 -17.786 1.00 88.50 93 GLY A N 1
ATOM 696 C CA . GLY A 1 93 ? 0.650 -4.618 -16.616 1.00 88.50 93 GLY A CA 1
ATOM 697 C C . GLY A 1 93 ? 1.076 -5.538 -15.483 1.00 88.50 93 GLY A C 1
ATOM 698 O O . GLY A 1 93 ? 1.207 -6.750 -15.641 1.00 88.50 93 GLY A O 1
ATOM 699 N N . ARG A 1 94 ? 1.304 -4.941 -14.314 1.00 88.50 94 ARG A N 1
ATOM 700 C CA . ARG A 1 94 ? 1.738 -5.646 -13.107 1.00 88.50 94 ARG A CA 1
ATOM 701 C C . ARG A 1 94 ? 0.580 -5.740 -12.122 1.00 88.50 94 ARG A C 1
ATOM 703 O O . ARG A 1 94 ? -0.114 -4.754 -11.867 1.00 88.50 94 ARG A O 1
ATOM 710 N N . LYS A 1 95 ? 0.359 -6.933 -11.572 1.00 87.75 95 LYS A N 1
ATOM 711 C CA . LYS A 1 95 ? -0.613 -7.153 -10.499 1.00 87.75 95 LYS A CA 1
ATOM 712 C C . LYS A 1 95 ? 0.076 -6.922 -9.159 1.00 87.75 95 LYS A C 1
ATOM 714 O O . LYS A 1 95 ? 1.077 -7.567 -8.868 1.00 87.75 95 LYS A O 1
ATOM 719 N N . ARG A 1 96 ? -0.466 -6.011 -8.357 1.00 87.19 96 ARG A N 1
ATOM 720 C CA . ARG A 1 96 ? -0.047 -5.762 -6.976 1.00 87.19 96 ARG A CA 1
ATOM 721 C C . ARG A 1 96 ? -1.115 -6.268 -6.018 1.00 87.19 96 ARG A C 1
ATOM 723 O O . ARG A 1 96 ? -2.295 -5.994 -6.226 1.00 87.19 96 ARG A O 1
ATOM 730 N N . SER A 1 97 ? -0.693 -6.980 -4.981 1.00 86.94 97 SER A N 1
ATOM 731 C CA . SER A 1 97 ? -1.552 -7.436 -3.886 1.00 86.94 97 SER A CA 1
ATOM 732 C C . SER A 1 97 ? -1.210 -6.624 -2.648 1.00 86.94 97 SER A C 1
ATOM 734 O O . SER A 1 97 ? -0.045 -6.553 -2.270 1.00 86.94 97 SER A O 1
ATOM 736 N N . ILE A 1 98 ? -2.203 -5.980 -2.042 1.00 84.69 98 ILE A N 1
ATOM 737 C CA . ILE A 1 98 ? -2.002 -5.072 -0.913 1.00 84.69 98 ILE A CA 1
ATOM 738 C C . ILE A 1 98 ? -2.838 -5.571 0.258 1.00 84.69 98 ILE A C 1
ATOM 740 O O . ILE A 1 98 ? -4.032 -5.841 0.119 1.00 84.69 98 ILE A O 1
ATOM 744 N N . VAL A 1 99 ? -2.194 -5.677 1.419 1.00 84.81 99 VAL A N 1
ATOM 745 C CA . VAL A 1 99 ? -2.847 -5.992 2.689 1.00 84.81 99 VAL A CA 1
ATOM 746 C C . VAL A 1 99 ? -3.118 -4.688 3.424 1.00 84.81 99 VAL A C 1
ATOM 748 O O . VAL A 1 99 ? -2.212 -3.896 3.675 1.00 84.81 99 VAL A O 1
ATOM 751 N N . ILE A 1 100 ? -4.381 -4.456 3.750 1.00 81.81 100 ILE A N 1
ATOM 752 C CA . ILE A 1 100 ? -4.878 -3.179 4.248 1.00 81.81 100 ILE A CA 1
ATOM 753 C C . ILE A 1 100 ? -5.483 -3.406 5.623 1.00 81.81 100 ILE A C 1
ATOM 755 O O . ILE A 1 100 ? -6.315 -4.289 5.826 1.00 81.81 100 ILE A O 1
ATOM 759 N N . ASP A 1 101 ? -5.066 -2.595 6.585 1.00 76.31 101 ASP A N 1
ATOM 760 C CA . ASP A 1 101 ? -5.635 -2.619 7.925 1.00 76.31 101 ASP A CA 1
ATOM 761 C C . ASP A 1 101 ? -7.079 -2.085 7.903 1.00 76.31 101 ASP A C 1
ATOM 763 O O . ASP A 1 101 ? -7.386 -1.085 7.252 1.00 76.31 101 ASP A O 1
ATOM 767 N N . THR A 1 102 ? -7.977 -2.726 8.653 1.00 66.50 102 THR A N 1
ATOM 768 C CA . THR A 1 102 ? -9.395 -2.345 8.778 1.00 66.50 102 THR A CA 1
ATOM 769 C C . THR A 1 102 ? -9.626 -1.102 9.641 1.00 66.50 102 THR A C 1
ATOM 771 O O . THR A 1 102 ? -10.749 -0.890 10.112 1.00 66.50 102 THR A O 1
ATOM 774 N N . LEU A 1 103 ? -8.596 -0.267 9.831 1.00 60.75 103 LEU A N 1
ATOM 775 C CA . LEU A 1 103 ? -8.669 0.984 10.576 1.00 60.75 103 LEU A CA 1
ATOM 776 C C . LEU A 1 103 ? -9.840 1.818 10.046 1.00 60.75 103 LEU A C 1
ATOM 778 O O . LEU A 1 103 ? -9.813 2.375 8.941 1.00 60.75 103 LEU A O 1
ATOM 782 N N . ALA A 1 104 ? -10.923 1.832 10.814 1.00 43.72 104 ALA A N 1
ATOM 783 C CA . ALA A 1 104 ? -11.981 2.790 10.599 1.00 43.72 104 ALA A CA 1
ATOM 784 C C . ALA A 1 104 ? -11.456 4.123 11.118 1.00 43.72 104 ALA A C 1
ATOM 786 O O . ALA A 1 104 ? -10.852 4.121 12.186 1.00 43.72 104 ALA A O 1
ATOM 787 N N . PRO A 1 105 ? -11.698 5.251 10.427 1.00 41.19 105 PRO A N 1
ATOM 788 C CA . PRO A 1 105 ? -11.563 6.524 11.108 1.00 41.19 105 PRO A CA 1
ATOM 789 C C . PRO A 1 105 ? -12.423 6.438 12.366 1.00 41.19 105 PRO A C 1
ATOM 791 O O . PRO A 1 105 ? -13.598 6.054 12.291 1.00 41.19 105 PRO A O 1
ATOM 794 N N . ALA A 1 106 ? -11.817 6.714 13.516 1.00 38.19 106 ALA A N 1
ATOM 795 C CA . ALA A 1 106 ? -12.535 6.859 14.761 1.00 38.19 106 ALA A CA 1
ATOM 796 C C . ALA A 1 106 ? -13.596 7.948 14.554 1.00 38.19 106 ALA A C 1
ATOM 798 O O . ALA A 1 106 ? -13.331 9.142 14.668 1.00 38.19 106 ALA A O 1
ATOM 799 N N . THR A 1 107 ? -14.832 7.557 14.228 1.00 35.03 107 THR A N 1
ATOM 800 C CA . THR A 1 107 ? -15.978 8.397 14.548 1.00 35.03 107 THR A CA 1
ATOM 801 C C . THR A 1 107 ? -15.853 8.629 16.040 1.00 35.03 107 THR A C 1
ATOM 803 O O . THR A 1 107 ? -15.880 7.662 16.800 1.00 35.03 107 THR A O 1
ATOM 806 N N . ARG A 1 108 ? -15.604 9.883 16.410 1.00 36.78 108 ARG A N 1
ATOM 807 C CA . ARG A 1 108 ? -15.300 10.425 17.737 1.00 36.78 108 ARG A CA 1
ATOM 808 C C . ARG A 1 108 ? -16.431 10.144 18.740 1.00 36.78 108 ARG A C 1
ATOM 810 O O . ARG A 1 108 ? -17.102 11.048 19.216 1.00 36.78 108 ARG A O 1
ATOM 817 N N . ARG A 1 109 ? -16.700 8.868 19.000 1.00 32.94 109 ARG A N 1
ATOM 818 C CA . ARG A 1 109 ? -17.648 8.350 19.980 1.00 32.94 109 ARG A CA 1
ATOM 819 C C . ARG A 1 109 ? -16.899 7.327 20.831 1.00 32.94 109 ARG A C 1
ATOM 821 O O . ARG A 1 109 ? -16.667 6.208 20.367 1.00 32.94 109 ARG A O 1
ATOM 828 N N . PRO A 1 110 ? -16.462 7.715 22.039 1.00 33.47 110 PRO A N 1
ATOM 829 C CA . PRO A 1 110 ? -15.833 6.782 22.959 1.00 33.47 110 PRO A CA 1
ATOM 830 C C . PRO A 1 110 ? -16.865 5.713 23.354 1.00 33.47 110 PRO A C 1
ATOM 832 O O . PRO A 1 110 ? -18.004 6.048 23.663 1.00 33.47 110 PRO A O 1
ATOM 835 N N . GLY A 1 111 ? -16.489 4.429 23.303 1.00 34.22 111 GLY A N 1
ATOM 836 C CA . GLY A 1 111 ? -17.254 3.357 23.964 1.00 34.22 111 GLY A CA 1
ATOM 837 C C . GLY A 1 111 ? -17.620 2.106 23.151 1.00 34.22 111 GLY A C 1
ATOM 838 O O . GLY A 1 111 ? -17.979 1.101 23.755 1.00 34.22 111 GLY A O 1
ATOM 839 N N . HIS A 1 112 ? -17.495 2.083 21.818 1.00 40.19 112 HIS A N 1
ATOM 840 C CA . HIS A 1 112 ? -17.986 0.945 21.010 1.00 40.19 112 HIS A CA 1
ATOM 841 C C . HIS A 1 112 ? -16.933 0.317 20.082 1.00 40.19 112 HIS A C 1
ATOM 843 O O . HIS A 1 112 ? -17.145 0.184 18.880 1.00 40.19 112 HIS A O 1
ATOM 849 N N . TYR A 1 113 ? -15.796 -0.122 20.625 1.00 46.00 113 TYR A N 1
ATOM 850 C CA . TYR A 1 113 ? -14.792 -0.887 19.869 1.00 46.00 113 TYR A CA 1
ATOM 851 C C . TYR A 1 113 ? -14.543 -2.254 20.506 1.00 46.00 113 TYR A C 1
ATOM 853 O O . TYR A 1 113 ? -13.491 -2.521 21.074 1.00 46.00 113 TYR A O 1
ATOM 861 N N . ARG A 1 114 ? -15.538 -3.147 20.438 1.00 40.47 114 ARG A N 1
ATOM 862 C CA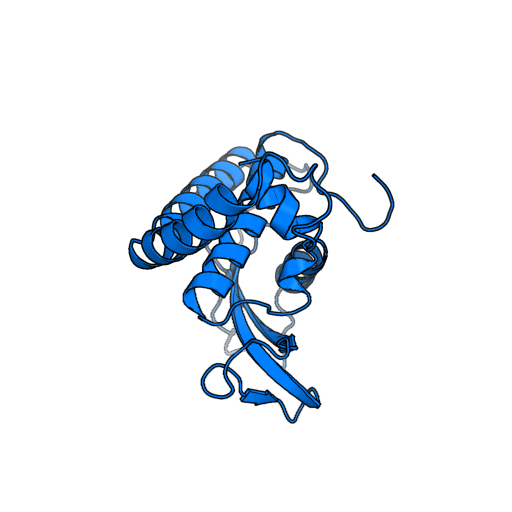 . ARG A 1 114 ? -15.393 -4.504 20.991 1.00 40.47 114 ARG A CA 1
ATOM 863 C C . ARG A 1 114 ? -16.032 -5.603 20.153 1.00 40.47 114 ARG A C 1
ATOM 865 O O . ARG A 1 114 ? -16.541 -6.581 20.686 1.00 40.47 114 ARG A O 1
ATOM 872 N N . ARG A 1 115 ? -16.004 -5.472 18.827 1.00 41.84 115 ARG A N 1
ATOM 873 C CA . ARG A 1 115 ? -16.272 -6.620 17.955 1.00 41.84 115 ARG A CA 1
ATOM 874 C C . ARG A 1 115 ? -15.038 -6.910 17.110 1.00 41.84 115 ARG A C 1
ATOM 876 O O . ARG A 1 115 ? -14.779 -6.143 16.183 1.00 41.84 115 ARG A O 1
ATOM 883 N N . PRO A 1 116 ? -14.252 -7.960 17.429 1.00 43.41 116 PRO A N 1
ATOM 884 C CA . PRO A 1 116 ? -13.242 -8.434 16.497 1.00 43.41 116 PRO A CA 1
ATOM 885 C C . PRO A 1 116 ? -13.954 -8.762 15.186 1.00 43.41 116 PRO A C 1
ATOM 887 O O . PRO A 1 116 ? -14.975 -9.456 15.180 1.00 43.41 116 PRO A O 1
ATOM 890 N N . VAL A 1 117 ? -13.461 -8.205 14.082 1.00 51.09 117 VAL A N 1
ATOM 891 C CA . VAL A 1 117 ? -13.956 -8.567 12.756 1.00 51.09 117 VAL A CA 1
ATOM 892 C C . VAL A 1 117 ? -13.604 -10.041 12.571 1.00 51.09 117 VAL A C 1
ATOM 894 O O . VAL A 1 117 ? -12.438 -10.415 12.498 1.00 51.09 117 VAL A O 1
ATOM 897 N N . ARG A 1 118 ? -14.621 -10.901 12.615 1.00 45.88 118 ARG A N 1
ATOM 898 C CA . ARG A 1 118 ? -14.464 -12.351 12.524 1.00 45.88 118 ARG A CA 1
ATOM 899 C C . ARG A 1 118 ? -14.134 -12.696 11.069 1.00 45.88 118 ARG A C 1
ATOM 901 O O . ARG A 1 118 ? -15.010 -12.645 10.216 1.00 45.88 118 ARG A O 1
ATOM 908 N N . CYS A 1 119 ? -12.883 -13.065 10.788 1.00 49.72 119 CYS A N 1
ATOM 909 C CA . CYS A 1 119 ? -12.427 -13.478 9.449 1.00 49.72 119 CYS A CA 1
ATOM 910 C C . CYS A 1 119 ? -12.938 -14.871 9.025 1.00 49.72 119 CYS A C 1
ATOM 912 O O . CYS A 1 119 ? -12.665 -15.323 7.917 1.00 49.72 119 CYS A O 1
ATOM 914 N N . ARG A 1 120 ? -13.670 -15.571 9.903 1.00 53.28 120 ARG A N 1
ATOM 915 C CA . ARG A 1 120 ? -14.288 -16.868 9.617 1.00 53.28 120 ARG A CA 1
ATOM 916 C C . ARG A 1 120 ? -15.748 -16.659 9.233 1.00 53.28 120 ARG A C 1
ATOM 918 O O . ARG A 1 120 ? -16.507 -16.096 10.023 1.00 53.28 120 ARG A O 1
ATOM 925 N N . ARG A 1 121 ? -16.128 -17.147 8.047 1.00 58.81 121 ARG A N 1
ATOM 926 C CA . ARG A 1 121 ? -17.530 -17.208 7.615 1.00 58.81 121 ARG A CA 1
ATOM 927 C C . ARG A 1 121 ? -18.327 -17.973 8.667 1.00 58.81 121 ARG A C 1
ATOM 929 O O . ARG A 1 121 ? -17.921 -19.058 9.081 1.00 58.81 121 ARG A O 1
ATOM 936 N N . ASP A 1 122 ? -19.427 -17.386 9.110 1.00 69.94 122 ASP A N 1
ATOM 937 C CA . ASP A 1 122 ? -20.379 -18.084 9.960 1.00 69.94 122 ASP A CA 1
ATOM 938 C C . ASP A 1 122 ? -21.021 -19.223 9.141 1.00 69.94 122 ASP A C 1
ATOM 940 O O . ASP A 1 122 ? -21.581 -18.952 8.077 1.00 69.94 122 ASP A O 1
ATOM 944 N N . PRO A 1 123 ? -20.907 -20.494 9.569 1.00 74.31 123 PRO A N 1
ATOM 945 C CA . PRO A 1 123 ? -21.472 -21.623 8.834 1.00 74.31 123 PRO A CA 1
ATOM 946 C C . PRO A 1 123 ? -23.003 -21.555 8.694 1.00 74.31 123 PRO A C 1
ATOM 948 O O . PRO A 1 123 ? -23.536 -22.154 7.765 1.00 74.31 123 PRO A O 1
ATOM 951 N N . ALA A 1 124 ? -23.708 -20.801 9.549 1.00 79.31 124 ALA A N 1
ATOM 952 C CA . ALA A 1 124 ? -25.155 -20.587 9.432 1.00 79.31 124 ALA A CA 1
ATOM 953 C C . ALA A 1 124 ? -25.532 -19.528 8.377 1.00 79.31 124 ALA A C 1
ATOM 955 O O . ALA A 1 124 ? -26.680 -19.440 7.938 1.00 79.31 124 ALA A O 1
ATOM 956 N N . SER A 1 125 ? -24.564 -18.724 7.942 1.00 70.44 125 SER A N 1
ATOM 957 C CA . SER A 1 125 ? -24.785 -17.624 7.014 1.00 70.44 125 SER A CA 1
ATOM 958 C C . SER A 1 125 ? -24.860 -18.101 5.558 1.00 70.44 125 SER A C 1
ATOM 960 O O . SER A 1 125 ? -23.842 -18.410 4.929 1.00 70.44 125 SER A O 1
ATOM 962 N N . LYS A 1 126 ? -26.073 -18.113 4.989 1.00 72.81 126 LYS A N 1
ATOM 963 C CA . LYS A 1 126 ? -26.311 -18.417 3.567 1.00 72.81 126 LYS A CA 1
ATOM 964 C C . LYS A 1 126 ? -26.040 -17.193 2.682 1.00 72.81 126 LYS A C 1
ATOM 966 O O . LYS A 1 126 ? -26.472 -16.088 2.985 1.00 72.81 126 LYS A O 1
ATOM 971 N N . GLY A 1 127 ? -25.355 -17.407 1.556 1.00 75.06 127 GLY A N 1
ATOM 972 C CA . GLY A 1 127 ? -25.065 -16.360 0.566 1.00 75.06 127 GLY A CA 1
ATOM 973 C C . GLY A 1 127 ? -23.818 -15.513 0.858 1.00 75.06 127 GLY A C 1
ATOM 974 O O . GLY A 1 127 ? -23.031 -15.815 1.760 1.00 75.06 127 GLY A O 1
ATOM 975 N N . PHE A 1 128 ? -23.599 -14.486 0.034 1.00 71.38 128 PHE A N 1
ATOM 976 C CA . PHE A 1 128 ? -22.482 -13.547 0.163 1.00 71.38 128 PHE A CA 1
ATOM 977 C C . PHE A 1 128 ? -22.809 -12.482 1.215 1.00 71.38 128 PHE A C 1
ATOM 979 O O . PHE A 1 128 ? -23.661 -11.624 0.992 1.00 71.38 128 PHE A O 1
ATOM 986 N N . ILE A 1 129 ? -22.122 -12.525 2.359 1.00 69.00 129 ILE A N 1
ATOM 987 C CA . ILE A 1 129 ? -22.205 -11.464 3.366 1.00 69.00 129 ILE A CA 1
ATOM 988 C C . ILE A 1 129 ? -21.149 -10.419 3.051 1.00 69.00 129 ILE A C 1
ATOM 990 O O . ILE A 1 129 ? -19.956 -10.718 3.054 1.00 69.00 129 ILE A O 1
ATOM 994 N N . VAL A 1 130 ? -21.593 -9.184 2.832 1.00 66.12 130 VAL A N 1
ATOM 995 C CA . VAL A 1 130 ? -20.703 -8.034 2.684 1.00 66.12 130 VAL A CA 1
ATOM 996 C C . VAL A 1 130 ? -19.965 -7.799 4.007 1.00 66.12 130 VAL A C 1
ATOM 998 O O . VAL A 1 130 ? -20.614 -7.461 5.002 1.00 66.12 130 VAL A O 1
ATOM 1001 N N . PRO A 1 131 ? -18.623 -7.909 4.048 1.00 65.69 131 PRO A N 1
ATOM 1002 C CA . PRO A 1 131 ? -17.877 -7.581 5.250 1.00 65.69 131 PRO A CA 1
ATOM 1003 C C . PRO A 1 131 ? -18.032 -6.090 5.572 1.00 65.69 131 PRO A C 1
ATOM 1005 O O . PRO A 1 131 ? -17.920 -5.245 4.668 1.00 65.69 131 PRO A O 1
ATOM 1008 N N . PRO A 1 132 ? -18.260 -5.724 6.846 1.00 66.56 132 PRO A N 1
ATOM 1009 C CA . PRO A 1 132 ? -18.246 -4.325 7.232 1.00 66.56 132 PRO A CA 1
ATOM 1010 C C . PRO A 1 132 ? -16.880 -3.724 6.877 1.00 66.56 132 PRO A C 1
ATOM 1012 O O . PRO A 1 132 ? -15.843 -4.352 7.073 1.00 66.56 132 PRO A O 1
ATOM 1015 N N . ARG A 1 133 ? -16.878 -2.481 6.381 1.00 70.19 133 ARG A N 1
ATOM 1016 C CA . ARG A 1 133 ? -15.662 -1.694 6.089 1.00 70.19 133 ARG A CA 1
ATOM 1017 C C . ARG A 1 133 ? -14.819 -2.146 4.885 1.00 70.19 133 ARG A C 1
ATOM 1019 O O . ARG A 1 133 ? -13.666 -1.735 4.788 1.00 70.19 133 ARG A O 1
ATOM 1026 N N . ARG A 1 134 ? -15.401 -2.856 3.904 1.00 74.00 134 ARG A N 1
ATOM 1027 C CA . ARG A 1 134 ? -14.738 -3.132 2.602 1.00 74.00 134 ARG A CA 1
ATOM 1028 C C . ARG A 1 134 ? -14.159 -1.877 1.925 1.00 74.00 134 ARG A C 1
ATOM 1030 O O . ARG A 1 134 ? -13.093 -1.932 1.324 1.00 74.00 134 ARG A O 1
ATOM 1037 N N . TRP A 1 135 ? -14.822 -0.730 2.116 1.00 79.19 135 TRP A N 1
ATOM 1038 C CA . TRP A 1 135 ? -14.426 0.577 1.578 1.00 79.19 135 TRP A CA 1
ATOM 1039 C C . TRP A 1 135 ? -13.028 1.023 2.034 1.00 79.19 135 TRP A C 1
ATOM 1041 O O . TRP A 1 135 ? -12.444 1.918 1.431 1.00 79.19 135 TRP A O 1
ATOM 1051 N N . ALA A 1 136 ? -12.465 0.412 3.085 1.00 79.56 136 ALA A N 1
ATOM 1052 C CA . ALA A 1 136 ? -11.091 0.667 3.496 1.00 79.56 136 ALA A CA 1
ATOM 1053 C C . ALA A 1 136 ? -10.070 0.292 2.418 1.00 79.56 136 ALA A C 1
ATOM 1055 O O . ALA A 1 136 ? -9.094 1.028 2.238 1.00 79.56 136 ALA A O 1
ATOM 1056 N N . ALA A 1 137 ? -10.327 -0.786 1.670 1.00 79.62 137 ALA A N 1
ATOM 1057 C CA . ALA A 1 137 ? -9.470 -1.179 0.563 1.00 79.62 137 ALA A CA 1
ATOM 1058 C C . ALA A 1 137 ? -9.549 -0.165 -0.582 1.00 79.62 137 ALA A C 1
ATOM 1060 O O . ALA A 1 137 ? -8.541 0.432 -0.954 1.00 79.62 137 ALA A O 1
ATOM 1061 N N . GLU A 1 138 ? -10.766 0.120 -1.046 1.00 83.31 138 GLU A N 1
ATOM 1062 C CA . GLU A 1 138 ? -11.041 1.082 -2.120 1.00 83.31 138 GLU A CA 1
ATOM 1063 C C . GLU A 1 138 ? -10.454 2.470 -1.822 1.00 83.31 138 GLU A C 1
ATOM 1065 O O . GLU A 1 138 ? -9.820 3.088 -2.675 1.00 83.31 138 GLU A O 1
ATOM 1070 N N . ARG A 1 139 ? -10.593 2.946 -0.581 1.00 84.81 139 ARG A N 1
ATOM 1071 C CA . ARG A 1 139 ? -10.038 4.228 -0.132 1.00 84.81 139 ARG A CA 1
ATOM 1072 C C . ARG A 1 139 ? -8.513 4.250 -0.173 1.00 84.81 139 ARG A C 1
ATOM 1074 O O . ARG A 1 139 ? -7.933 5.228 -0.630 1.00 84.81 139 ARG A O 1
ATOM 1081 N N . THR A 1 140 ? -7.872 3.185 0.305 1.00 82.62 140 THR A N 1
ATOM 1082 C CA . THR A 1 140 ? -6.406 3.078 0.296 1.0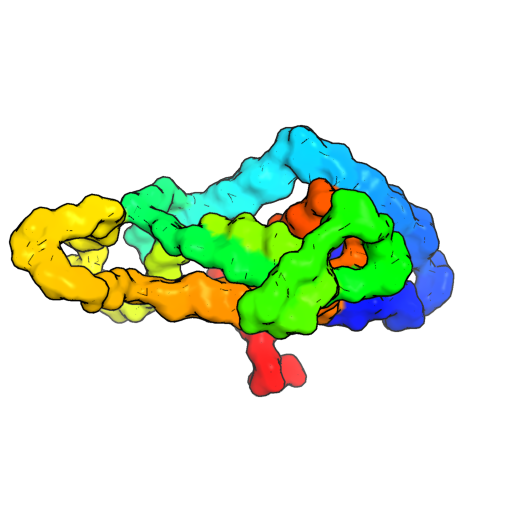0 82.62 140 THR A CA 1
ATOM 1083 C C . THR A 1 140 ? -5.891 3.058 -1.136 1.00 82.62 140 THR A C 1
ATOM 1085 O O . THR A 1 140 ? -4.963 3.794 -1.460 1.00 82.62 140 THR A O 1
ATOM 1088 N N . LEU A 1 141 ? -6.547 2.306 -2.026 1.00 82.94 141 LEU A N 1
ATOM 1089 C CA . LEU A 1 141 ? -6.240 2.351 -3.453 1.00 82.94 141 LEU A CA 1
ATOM 1090 C C . LEU A 1 141 ? -6.444 3.753 -4.038 1.00 82.94 141 LEU A C 1
ATOM 1092 O O . LEU A 1 141 ? -5.618 4.205 -4.827 1.00 82.94 141 LEU A O 1
ATOM 1096 N N . GLY A 1 142 ? -7.493 4.463 -3.618 1.00 83.50 142 GLY A N 1
ATOM 1097 C CA . GLY A 1 142 ? -7.732 5.858 -3.981 1.00 83.50 142 GLY A CA 1
ATOM 1098 C C . GLY A 1 142 ? -6.598 6.796 -3.560 1.00 83.50 142 GLY A C 1
ATOM 1099 O O . GLY A 1 142 ? -6.185 7.634 -4.359 1.00 83.50 142 GLY A O 1
ATOM 1100 N N . TRP A 1 143 ? -6.038 6.629 -2.356 1.00 85.38 143 TRP A N 1
ATOM 1101 C CA . TRP A 1 143 ? -4.861 7.394 -1.932 1.00 85.38 143 TRP A CA 1
ATOM 1102 C C . TRP A 1 143 ? -3.630 7.063 -2.759 1.00 85.38 143 TRP A C 1
ATOM 1104 O O . TRP A 1 143 ? -2.952 7.982 -3.203 1.00 85.38 143 TRP A O 1
ATOM 1114 N N . LEU A 1 144 ? -3.371 5.786 -3.050 1.00 84.50 144 LEU A N 1
ATOM 1115 C CA . LEU A 1 144 ? -2.245 5.409 -3.909 1.00 84.50 144 LEU A CA 1
ATOM 1116 C C . LEU A 1 144 ? -2.354 6.032 -5.308 1.00 84.50 144 LEU A C 1
ATOM 1118 O O . LEU A 1 144 ? -1.334 6.348 -5.907 1.00 84.50 144 LEU A O 1
ATOM 1122 N N . MET A 1 145 ? -3.565 6.263 -5.825 1.00 84.00 145 MET A N 1
ATOM 1123 C CA . MET A 1 145 ? -3.759 6.945 -7.113 1.00 84.00 145 MET A CA 1
ATOM 1124 C C . MET A 1 145 ? -3.412 8.445 -7.086 1.00 84.00 145 MET A C 1
ATOM 1126 O O . MET A 1 145 ? -3.184 9.018 -8.150 1.00 84.00 145 MET A O 1
ATOM 1130 N N . LEU A 1 146 ? -3.340 9.088 -5.913 1.00 80.62 146 LEU A N 1
ATOM 1131 C CA . LEU A 1 146 ? -2.865 10.477 -5.787 1.00 80.62 146 LEU A CA 1
ATOM 1132 C C . LEU A 1 146 ? -1.350 10.589 -5.999 1.00 80.62 146 LEU A C 1
ATOM 1134 O O . LEU A 1 146 ? -0.837 11.648 -6.363 1.00 80.62 146 LEU A O 1
ATOM 1138 N N . HIS A 1 147 ? -0.630 9.489 -5.795 1.00 80.56 147 HIS A N 1
ATOM 1139 C CA . HIS A 1 147 ? 0.783 9.384 -6.113 1.00 80.56 147 HIS A CA 1
ATOM 1140 C C . HIS A 1 147 ? 0.887 9.013 -7.591 1.00 80.56 147 HIS A C 1
ATOM 1142 O O . HIS A 1 147 ? 0.718 7.856 -7.978 1.00 80.56 147 HIS A O 1
ATOM 1148 N N . ARG A 1 148 ? 1.115 10.013 -8.454 1.00 79.62 148 ARG A N 1
ATOM 1149 C CA . ARG A 1 148 ? 1.074 9.838 -9.919 1.00 79.62 148 ARG A CA 1
ATOM 1150 C C . ARG A 1 148 ? 1.993 8.719 -10.412 1.00 79.62 148 ARG A C 1
ATOM 1152 O O . ARG A 1 148 ? 1.677 8.071 -11.407 1.00 79.62 148 ARG A O 1
ATOM 1159 N N . ARG A 1 149 ? 3.102 8.463 -9.711 1.00 81.25 149 ARG A N 1
ATOM 1160 C CA . ARG A 1 149 ? 4.043 7.381 -10.028 1.00 81.25 149 ARG A CA 1
ATOM 1161 C C . ARG A 1 149 ? 3.500 5.975 -9.731 1.00 81.25 149 ARG A C 1
ATOM 1163 O O . ARG A 1 149 ? 4.047 5.015 -10.250 1.00 81.25 149 ARG A O 1
ATOM 1170 N N . LEU A 1 150 ? 2.422 5.844 -8.955 1.00 85.00 150 LEU A N 1
ATOM 1171 C CA . LEU A 1 150 ? 1.736 4.579 -8.657 1.00 85.00 150 LEU A CA 1
ATOM 1172 C C . LEU A 1 150 ? 0.484 4.336 -9.512 1.00 85.00 150 LEU A C 1
ATOM 1174 O O . LEU A 1 150 ? -0.073 3.234 -9.462 1.00 85.00 150 LEU A O 1
ATOM 1178 N N . ALA A 1 151 ? 0.037 5.335 -10.282 1.00 84.88 151 ALA A N 1
ATOM 1179 C CA . ALA A 1 151 ? -1.054 5.196 -11.251 1.00 84.88 151 ALA A CA 1
ATOM 1180 C C . ALA A 1 151 ? -0.628 4.384 -12.488 1.00 84.88 151 ALA A C 1
ATOM 1182 O O . ALA A 1 151 ? -1.443 3.702 -13.114 1.00 84.88 151 ALA A O 1
ATOM 1183 N N . ARG A 1 152 ? 0.666 4.428 -12.819 1.00 86.44 152 ARG A N 1
ATOM 1184 C CA . ARG A 1 152 ? 1.308 3.602 -13.841 1.00 86.44 152 ARG A CA 1
ATOM 1185 C C . ARG A 1 152 ? 2.645 3.117 -13.305 1.00 86.44 152 ARG A C 1
ATOM 1187 O O . ARG A 1 152 ? 3.370 3.908 -12.725 1.00 86.44 152 ARG A O 1
ATOM 1194 N N . ASP A 1 153 ? 2.969 1.846 -13.501 1.00 84.94 153 ASP A N 1
ATOM 1195 C CA . ASP A 1 153 ? 4.236 1.302 -13.019 1.00 84.94 153 ASP A CA 1
ATOM 1196 C C . ASP A 1 153 ? 5.377 1.675 -13.962 1.00 84.94 153 ASP A C 1
ATOM 1198 O O . ASP A 1 153 ? 5.373 1.272 -15.129 1.00 84.94 153 ASP A O 1
ATOM 1202 N N . TYR A 1 154 ? 6.337 2.434 -13.437 1.00 82.19 154 TYR A N 1
ATOM 1203 C CA . TYR A 1 154 ? 7.548 2.839 -14.149 1.00 82.19 154 TYR A CA 1
ATOM 1204 C C . TYR A 1 154 ? 8.770 1.997 -13.778 1.00 82.19 154 TYR A C 1
ATOM 1206 O O . TYR A 1 154 ? 9.828 2.148 -14.397 1.00 82.19 154 TYR A O 1
ATOM 1214 N N . GLU A 1 155 ? 8.647 1.122 -12.777 1.00 83.38 155 GLU A N 1
ATOM 1215 C CA . GLU A 1 155 ? 9.781 0.418 -12.201 1.00 83.38 155 GLU A CA 1
ATOM 1216 C C . GLU A 1 155 ? 10.057 -0.901 -12.921 1.00 83.38 155 GLU A C 1
ATOM 1218 O O . GLU A 1 155 ? 9.234 -1.822 -12.953 1.00 83.38 155 GLU A O 1
ATOM 1223 N N . ALA A 1 156 ? 11.277 -1.028 -13.446 1.00 80.38 156 ALA A N 1
ATOM 1224 C CA . ALA A 1 156 ? 11.718 -2.243 -14.125 1.00 80.38 156 ALA A CA 1
ATOM 1225 C C . ALA A 1 156 ? 11.662 -3.479 -13.206 1.00 80.38 156 ALA A C 1
ATOM 1227 O O . ALA A 1 156 ? 11.313 -4.566 -13.660 1.00 80.38 156 ALA A O 1
ATOM 1228 N N . ARG A 1 157 ? 11.952 -3.307 -11.907 1.00 82.94 157 ARG A N 1
ATOM 1229 C CA . ARG A 1 157 ? 11.958 -4.382 -10.903 1.00 82.94 157 ARG A CA 1
ATOM 1230 C C . ARG A 1 157 ? 10.733 -4.318 -9.980 1.00 82.94 157 ARG A C 1
ATOM 1232 O O . ARG A 1 157 ? 10.409 -3.214 -9.534 1.00 82.94 157 ARG A O 1
ATOM 1239 N N . PRO A 1 158 ? 10.127 -5.466 -9.616 1.00 83.56 158 PRO A N 1
ATOM 1240 C CA . PRO A 1 158 ? 9.039 -5.525 -8.638 1.00 83.56 158 PRO A CA 1
ATOM 1241 C C . PRO A 1 158 ? 9.401 -4.904 -7.283 1.00 83.56 158 PRO A C 1
ATOM 1243 O O . PRO A 1 158 ? 8.636 -4.085 -6.791 1.00 83.56 158 PRO A O 1
ATOM 1246 N N . ASP A 1 159 ? 10.595 -5.182 -6.748 1.00 83.94 159 ASP A N 1
ATOM 1247 C CA . ASP A 1 159 ? 11.029 -4.674 -5.431 1.00 83.94 159 ASP A CA 1
ATOM 1248 C C . ASP A 1 159 ? 11.041 -3.139 -5.373 1.00 83.94 159 ASP A C 1
ATOM 1250 O O . ASP A 1 159 ? 10.708 -2.520 -4.366 1.00 83.94 159 ASP A O 1
ATOM 1254 N N . ARG A 1 160 ? 11.391 -2.487 -6.488 1.00 83.06 160 ARG A N 1
ATOM 1255 C CA . ARG A 1 160 ? 11.360 -1.020 -6.575 1.00 83.06 160 ARG A CA 1
ATOM 1256 C C . ARG A 1 160 ? 9.930 -0.499 -6.624 1.00 83.06 160 ARG A C 1
ATOM 1258 O O . ARG A 1 160 ? 9.642 0.515 -5.999 1.00 83.06 160 ARG A O 1
ATOM 1265 N N . SER A 1 161 ? 9.046 -1.193 -7.340 1.00 84.06 161 SER A N 1
ATOM 1266 C CA . SER A 1 161 ? 7.616 -0.868 -7.375 1.00 84.06 161 SER A CA 1
ATOM 1267 C C . SER A 1 161 ? 6.997 -0.991 -5.976 1.00 84.06 161 SER A C 1
ATOM 1269 O O . SER A 1 161 ? 6.252 -0.115 -5.543 1.00 84.06 161 SER A O 1
ATOM 1271 N N . GLU A 1 162 ? 7.382 -2.027 -5.226 1.00 87.00 162 GLU A N 1
ATOM 1272 C CA . GLU A 1 162 ? 6.958 -2.242 -3.841 1.00 87.00 162 GLU A CA 1
ATOM 1273 C C . GLU A 1 162 ? 7.466 -1.142 -2.897 1.00 87.00 162 GLU A C 1
ATOM 1275 O O . GLU A 1 162 ? 6.685 -0.578 -2.130 1.00 87.00 162 GLU A O 1
ATOM 1280 N N . ALA A 1 163 ? 8.738 -0.748 -3.017 1.00 86.25 163 ALA A N 1
ATOM 1281 C CA . ALA A 1 163 ? 9.300 0.351 -2.234 1.00 86.25 163 ALA A CA 1
ATOM 1282 C C . ALA A 1 163 ? 8.526 1.668 -2.435 1.00 86.25 163 ALA A C 1
ATOM 1284 O O . ALA A 1 163 ? 8.275 2.397 -1.474 1.00 86.25 163 ALA A O 1
ATOM 1285 N N . MET A 1 164 ? 8.083 1.964 -3.665 1.00 85.50 164 MET A N 1
ATOM 1286 C CA . MET A 1 164 ? 7.256 3.148 -3.939 1.00 85.50 164 MET A CA 1
ATOM 1287 C C . MET A 1 164 ? 5.900 3.083 -3.220 1.00 85.50 164 MET A C 1
ATOM 1289 O O . MET A 1 164 ? 5.436 4.093 -2.693 1.00 85.50 164 MET A O 1
ATOM 1293 N N . ILE A 1 165 ? 5.283 1.897 -3.135 1.00 86.94 165 ILE A N 1
ATOM 1294 C CA . ILE A 1 165 ? 4.034 1.698 -2.383 1.00 86.94 165 ILE A CA 1
ATOM 1295 C C . ILE A 1 165 ? 4.261 1.973 -0.893 1.00 86.94 165 ILE A C 1
ATOM 1297 O O . ILE A 1 165 ? 3.462 2.676 -0.271 1.00 86.94 165 ILE A O 1
ATOM 1301 N N . HIS A 1 166 ? 5.360 1.477 -0.319 1.00 87.12 166 HIS A N 1
ATOM 1302 C CA . HIS A 1 166 ? 5.702 1.758 1.074 1.00 87.12 166 HIS A CA 1
ATOM 1303 C C . HIS A 1 166 ? 5.929 3.245 1.334 1.00 87.12 166 HIS A C 1
ATOM 1305 O O . HIS A 1 166 ? 5.410 3.772 2.314 1.00 87.12 166 HIS A O 1
ATOM 1311 N N . ILE A 1 167 ? 6.651 3.939 0.453 1.00 86.62 167 ILE A N 1
ATOM 1312 C CA . ILE A 1 167 ? 6.889 5.384 0.565 1.00 86.62 167 ILE A CA 1
ATOM 1313 C C . ILE A 1 167 ? 5.566 6.162 0.569 1.00 86.62 167 ILE A C 1
ATOM 1315 O O . ILE A 1 167 ? 5.377 7.033 1.422 1.00 86.62 167 ILE A O 1
ATOM 1319 N N . ALA A 1 168 ? 4.636 5.824 -0.327 1.00 86.50 168 ALA A N 1
ATOM 1320 C CA . ALA A 1 168 ? 3.314 6.443 -0.357 1.00 86.50 168 ALA A CA 1
ATOM 1321 C C . ALA A 1 168 ? 2.531 6.178 0.940 1.00 86.50 168 ALA A C 1
ATOM 1323 O O . ALA A 1 168 ? 1.943 7.094 1.517 1.00 86.50 168 ALA A O 1
ATOM 1324 N N . MET A 1 169 ? 2.570 4.945 1.455 1.00 86.31 169 MET A N 1
ATOM 1325 C CA . MET A 1 169 ? 1.908 4.604 2.717 1.00 86.31 169 MET A CA 1
ATOM 1326 C C . MET A 1 169 ? 2.529 5.304 3.926 1.00 86.31 169 MET A C 1
ATOM 1328 O O . MET A 1 169 ? 1.794 5.737 4.813 1.00 86.31 169 MET A O 1
ATOM 1332 N N . ILE A 1 170 ? 3.853 5.455 3.956 1.00 87.81 170 ILE A N 1
ATOM 1333 C CA . ILE A 1 170 ? 4.561 6.218 4.986 1.00 87.81 170 ILE A CA 1
ATOM 1334 C C . ILE A 1 170 ? 4.081 7.670 4.975 1.00 87.81 170 ILE A C 1
ATOM 1336 O O . ILE A 1 170 ? 3.700 8.166 6.026 1.00 87.81 170 ILE A O 1
ATOM 1340 N N . ASP A 1 171 ? 4.007 8.324 3.811 1.00 84.94 171 ASP A N 1
ATOM 1341 C CA . ASP A 1 171 ? 3.495 9.700 3.699 1.00 84.94 171 ASP A CA 1
ATOM 1342 C C . ASP A 1 171 ? 2.061 9.829 4.233 1.00 84.94 171 ASP A C 1
ATOM 1344 O O . ASP A 1 171 ? 1.772 10.718 5.035 1.00 84.94 171 ASP A O 1
ATOM 1348 N N . VAL A 1 172 ? 1.169 8.910 3.848 1.00 84.19 172 VAL A N 1
ATOM 1349 C CA . VAL A 1 172 ? -0.226 8.901 4.316 1.00 84.19 172 VAL A CA 1
ATOM 1350 C C . VAL A 1 172 ? -0.308 8.723 5.834 1.00 84.19 172 VAL A C 1
ATOM 1352 O O . VAL A 1 172 ? -1.042 9.454 6.500 1.00 84.19 172 VAL A O 1
ATOM 1355 N N . ILE A 1 173 ? 0.426 7.762 6.405 1.00 85.12 173 ILE A N 1
ATOM 1356 C CA . ILE A 1 173 ? 0.392 7.492 7.850 1.00 85.12 173 ILE A CA 1
ATOM 1357 C C . ILE A 1 173 ? 1.059 8.627 8.634 1.00 85.12 173 ILE A C 1
ATOM 1359 O O . ILE A 1 173 ? 0.532 9.040 9.665 1.00 85.12 173 ILE A O 1
ATOM 1363 N N . SER A 1 174 ? 2.168 9.176 8.139 1.00 87.38 174 SER A N 1
ATOM 1364 C CA . SER A 1 174 ? 2.831 10.328 8.749 1.00 87.38 174 SER A CA 1
ATOM 1365 C C . SER A 1 174 ? 1.899 11.535 8.819 1.00 87.38 174 SER A C 1
ATOM 1367 O O . SER A 1 174 ? 1.771 12.115 9.890 1.00 87.38 174 SER A O 1
ATOM 1369 N N . ARG A 1 175 ? 1.168 11.859 7.743 1.00 83.62 175 ARG A N 1
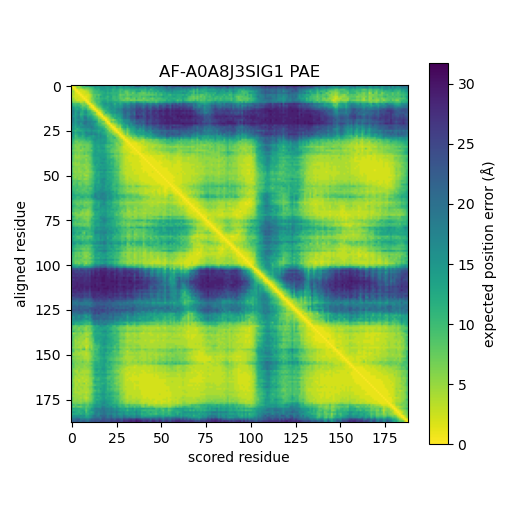ATOM 1370 C CA . ARG A 1 175 ? 0.187 12.963 7.754 1.00 83.62 175 ARG A CA 1
ATOM 1371 C C . ARG A 1 175 ? -0.950 12.736 8.739 1.00 83.62 175 ARG A C 1
ATOM 1373 O O . ARG A 1 175 ? -1.365 13.656 9.432 1.00 83.62 175 ARG A O 1
ATOM 1380 N N . ARG A 1 176 ? -1.433 11.496 8.843 1.00 83.31 176 ARG A N 1
ATOM 1381 C CA . ARG A 1 176 ? -2.451 11.121 9.837 1.00 83.31 176 ARG A CA 1
ATOM 1382 C C . ARG A 1 176 ? -1.963 11.346 11.266 1.00 83.31 176 ARG A C 1
ATOM 1384 O O . ARG A 1 176 ? -2.733 11.820 12.090 1.00 83.31 176 ARG A O 1
ATOM 1391 N N . LEU A 1 177 ? -0.698 11.026 11.537 1.00 84.81 177 LEU A N 1
ATOM 1392 C CA . LEU A 1 177 ? -0.072 11.234 12.843 1.00 84.81 177 LEU A CA 1
ATOM 1393 C C . LEU A 1 177 ? 0.171 12.714 13.156 1.00 84.81 177 LEU A C 1
ATOM 1395 O O . LEU A 1 177 ? 0.013 13.114 14.304 1.00 84.81 177 LEU A O 1
ATOM 1399 N N . THR A 1 178 ? 0.538 13.524 12.162 1.00 86.56 178 THR A N 1
ATOM 1400 C CA . THR A 1 178 ? 0.783 14.964 12.352 1.00 86.56 178 THR A CA 1
ATOM 1401 C C . THR A 1 178 ? -0.488 15.813 12.287 1.00 86.56 178 THR A C 1
ATOM 1403 O O . THR A 1 178 ? -0.437 17.006 12.571 1.00 86.56 178 THR A O 1
ATOM 1406 N N . GLY A 1 179 ? -1.634 15.222 11.929 1.00 79.88 179 GLY A N 1
ATOM 1407 C CA . GLY A 1 179 ? -2.889 15.947 11.717 1.00 79.88 179 GLY A CA 1
ATOM 1408 C C . GLY A 1 179 ? -2.921 16.757 10.416 1.00 79.88 179 GLY A C 1
ATOM 1409 O O . GLY A 1 179 ? -3.848 17.537 10.202 1.00 79.88 179 GLY A O 1
ATOM 1410 N N . GLU A 1 180 ? -1.937 16.577 9.532 1.00 81.25 180 GLU A N 1
ATOM 1411 C CA . GLU A 1 180 ? -1.930 17.195 8.210 1.00 81.25 180 GLU A CA 1
ATOM 1412 C C . GLU A 1 180 ? -3.023 16.599 7.317 1.00 81.25 180 GLU A C 1
ATOM 1414 O O . GLU A 1 180 ? -3.249 15.383 7.274 1.00 81.25 180 GLU A O 1
ATOM 1419 N N . ALA A 1 181 ? -3.676 17.453 6.526 1.00 70.81 181 ALA A N 1
ATOM 1420 C CA . ALA A 1 181 ? -4.643 16.992 5.546 1.00 70.81 181 ALA A CA 1
ATOM 1421 C C . ALA A 1 181 ? -3.955 16.092 4.505 1.00 70.81 181 ALA A C 1
ATOM 1423 O O . ALA A 1 181 ? -2.970 16.467 3.862 1.00 70.81 181 ALA A O 1
ATOM 1424 N N . THR A 1 182 ? -4.494 14.885 4.312 1.00 67.06 182 THR A N 1
ATOM 1425 C CA . THR A 1 182 ? -4.130 14.078 3.143 1.00 67.06 182 THR A CA 1
ATOM 1426 C C . THR A 1 182 ? -4.643 14.822 1.909 1.00 67.06 182 THR A C 1
ATOM 1428 O O . THR A 1 182 ? -5.829 15.165 1.896 1.00 67.06 182 THR A O 1
ATOM 1431 N N . PRO A 1 183 ? -3.805 15.087 0.889 1.00 64.94 183 PRO A N 1
ATOM 1432 C CA . PRO A 1 183 ? -4.263 15.780 -0.307 1.00 64.94 183 PRO A CA 1
ATOM 1433 C C . PRO A 1 183 ? -5.460 15.047 -0.893 1.00 64.94 183 PRO A C 1
ATOM 1435 O O . PRO A 1 183 ? -5.496 13.817 -0.909 1.00 64.94 183 PRO A O 1
ATOM 1438 N N . THR A 1 184 ? -6.444 15.788 -1.377 1.00 64.81 184 THR A N 1
ATOM 1439 C CA . THR A 1 184 ? -7.565 15.205 -2.110 1.00 64.81 184 THR A CA 1
ATOM 1440 C C . THR A 1 184 ? -7.566 15.749 -3.528 1.00 64.81 184 THR A C 1
ATOM 1442 O O . THR A 1 184 ? -6.946 16.768 -3.815 1.00 64.81 184 THR A O 1
ATOM 1445 N N . TRP A 1 185 ? -8.292 15.091 -4.433 1.00 58.41 185 TRP A N 1
ATOM 1446 C CA . TRP A 1 185 ? -8.505 15.620 -5.784 1.00 58.41 185 TRP A CA 1
ATOM 1447 C C . TRP A 1 185 ? -9.238 16.974 -5.789 1.00 58.41 185 TRP A C 1
ATOM 1449 O O . TRP A 1 185 ? -9.226 17.670 -6.799 1.00 58.41 185 TRP A O 1
ATOM 1459 N N . ARG A 1 186 ? -9.877 17.354 -4.672 1.00 49.91 186 ARG A N 1
ATOM 1460 C CA . ARG A 1 186 ? -10.553 18.638 -4.474 1.00 49.91 186 ARG A CA 1
ATOM 1461 C C . ARG A 1 186 ? -9.666 19.564 -3.634 1.00 49.91 186 ARG A C 1
ATOM 1463 O O . ARG A 1 186 ? -9.936 19.772 -2.459 1.00 49.91 186 ARG A O 1
ATOM 1470 N N . GLY A 1 187 ? -8.623 20.106 -4.251 1.00 47.88 187 GLY A N 1
ATOM 1471 C CA . GLY A 1 187 ? -7.863 21.235 -3.710 1.00 47.88 187 GLY A CA 1
ATOM 1472 C C . GLY A 1 187 ? -6.665 20.870 -2.830 1.00 47.88 187 GLY A C 1
ATOM 1473 O O . GLY A 1 187 ? -6.790 20.223 -1.790 1.00 47.88 187 GLY A O 1
ATOM 1474 N N . THR A 1 188 ? -5.506 21.345 -3.281 1.00 42.38 188 THR A N 1
ATOM 1475 C CA . THR A 1 188 ? -4.459 21.964 -2.457 1.00 42.38 188 THR A CA 1
ATOM 1476 C C . THR A 1 188 ? -4.551 23.462 -2.662 1.00 42.38 188 THR A C 1
ATOM 1478 O O . THR A 1 188 ? -4.747 23.827 -3.846 1.00 42.38 188 THR A O 1
#

Radius of gyration: 18.57 Å; Cα contacts (8 Å, |Δi|>4): 209; chains: 1; bounding box: 49×45×46 Å

Secondary structure (DSSP, 8-state):
-HHHHHHHHH--TTSS-TTS-HHHHHHHHHHHHHHHHTTHHHHHHHHHHHHHHHHTT--SS-S-EEEEEEEEEBPTTS-GGG-EEETTTTEEEEEEEEEEE------S-TT--------SPPTT--S-PPPTTTHHHHHHHHHHHHSHHHHSB--SSHHHHHHHHHHHHHHHHHHHHHTPPPP-SS--

Organism: NCBI:txid936338

Sequence (188 aa):
MNAILYVDRTSHPRALPAARIPALAKASTHSFAHWQHDGIFTQLTSLLRRSARIAEGHTPDPSACVIDAQTIKTSANVPATGQGYDPGKKIAGRKRSIVIDTLAPATRRPGHYRRPVRCRRDPASKGFIVPPRRWAAERTLGWLMLHRRLARDYEARPDRSEAMIHIAMIDVISRRLTGEATPTWRGT